Protein AF-A0A1C7LQ55-F1 (afdb_monomer)

Mean predicted aligned error: 10.44 Å

InterPro domains:
  IPR050987 ABC-transporter-regulating transcription factor-like [PTHR46910] (2-173)

Secondary structure (DSSP, 8-state):
-HHHHHHHHHHHHHHHHIIIIIHHHTTGGG--HHHHHHHHHHHHHHHHHHHHHHHHS-GGGTT---SHHHHHHHHHHHHHHHHHHHHHHGGGS--STTSPP-HHHHHHHHHHHHHHHHHHHHHHHHS-SSHHHHHHHHHHHHHHHHHHHHHHH-S-HHHHHHHHHHHHHHHHHHHHHHTSSSS----------

Organism: Grifola frondosa (NCBI:txid5627)

Nearest PDB structures (foldseek):
  5k7v-assembly1_B  TM=4.124E-01  e=7.068E-02  synthetic construct
  6u1s-assembly1_A  TM=4.863E-01  e=8.069E-01  synthetic construct
  5ecf-assembly1_A  TM=3.409E-01  e=1.364E+00  Talaromyces marneffei PM1
  3zc1-assembly1_B  TM=3.117E-01  e=1.999E+00  Archaeoglobus fulgidus
  2cmr-assembly1_A  TM=3.054E-01  e=3.900E+00  Human immunodeficiency virus 1

Radius of gyration: 19.65 Å; Cα contacts (8 Å, |Δi|>4): 155; chains: 1; bounding box: 47×55×55 Å

Structure (mmCIF, N/CA/C/O backbone):
data_AF-A0A1C7LQ55-F1
#
_entry.id   AF-A0A1C7LQ55-F1
#
loop_
_atom_site.group_PDB
_atom_site.id
_atom_site.type_symbol
_atom_site.label_atom_id
_atom_site.label_alt_id
_atom_site.label_comp_id
_atom_site.label_asym_id
_atom_site.label_entity_id
_atom_site.label_seq_id
_atom_site.pdbx_PDB_ins_code
_atom_site.Cartn_x
_atom_site.Cartn_y
_atom_site.Cartn_z
_atom_site.occupancy
_atom_site.B_iso_or_equiv
_atom_site.auth_seq_id
_atom_site.auth_comp_id
_atom_site.auth_asym_id
_atom_site.auth_atom_id
_atom_site.pdbx_PDB_model_num
ATOM 1 N N . MET A 1 1 ? 3.258 -0.866 -21.590 1.00 72.75 1 MET A N 1
ATOM 2 C CA . MET A 1 1 ? 1.847 -1.310 -21.571 1.00 72.75 1 MET A CA 1
ATOM 3 C C . MET A 1 1 ? 1.504 -2.086 -20.300 1.00 72.75 1 MET A C 1
ATOM 5 O O . MET A 1 1 ? 0.757 -1.548 -19.501 1.00 72.75 1 MET A O 1
ATOM 9 N N . ARG A 1 2 ? 2.074 -3.279 -20.041 1.00 87.62 2 ARG A N 1
ATOM 10 C CA . ARG A 1 2 ? 1.660 -4.144 -18.909 1.00 87.62 2 ARG A CA 1
ATOM 11 C C . ARG A 1 2 ? 1.648 -3.465 -17.529 1.00 87.62 2 ARG A C 1
ATOM 13 O O . ARG A 1 2 ? 0.644 -3.554 -16.847 1.00 87.62 2 ARG A O 1
ATOM 20 N N . GLY A 1 3 ? 2.687 -2.715 -17.154 1.00 86.81 3 GLY A N 1
ATOM 21 C CA . GLY A 1 3 ? 2.703 -2.020 -15.853 1.00 86.81 3 GLY A CA 1
ATOM 22 C C . GLY A 1 3 ? 1.573 -0.996 -15.664 1.00 86.81 3 GLY A C 1
ATOM 23 O O . GLY A 1 3 ? 1.081 -0.822 -14.558 1.00 86.81 3 GLY A O 1
ATOM 24 N N . TYR A 1 4 ? 1.096 -0.374 -16.746 1.00 88.44 4 TYR A N 1
ATOM 25 C CA . TYR A 1 4 ? -0.049 0.538 -16.686 1.00 88.44 4 TYR A CA 1
ATOM 26 C C . TYR A 1 4 ? -1.375 -0.215 -16.509 1.00 88.44 4 TYR A C 1
ATOM 28 O O . TYR A 1 4 ? -2.268 0.265 -15.821 1.00 88.44 4 TYR A O 1
ATOM 36 N N . VAL A 1 5 ? -1.491 -1.421 -17.076 1.00 94.12 5 VAL A N 1
ATOM 37 C CA . VAL A 1 5 ? -2.648 -2.303 -16.850 1.00 94.12 5 VAL A CA 1
ATOM 38 C C . VAL A 1 5 ? -2.733 -2.705 -15.376 1.00 94.12 5 VAL A C 1
ATOM 40 O O . VAL A 1 5 ? -3.803 -2.583 -14.784 1.00 94.12 5 VAL A O 1
ATOM 43 N N . GLU A 1 6 ? -1.601 -3.079 -14.770 1.00 94.38 6 GLU A N 1
ATOM 44 C CA . GLU A 1 6 ? -1.523 -3.389 -13.334 1.00 94.38 6 GLU A CA 1
ATOM 45 C C . GLU A 1 6 ? -1.889 -2.178 -12.465 1.00 94.38 6 GLU A C 1
ATOM 47 O O . GLU A 1 6 ? -2.600 -2.300 -11.465 1.00 94.38 6 GLU A O 1
ATOM 52 N N . LEU A 1 7 ? -1.461 -0.980 -12.878 1.00 92.31 7 LEU A N 1
ATOM 53 C CA . LEU A 1 7 ? -1.827 0.261 -12.204 1.00 92.31 7 LEU A CA 1
ATOM 54 C C . LEU A 1 7 ? -3.343 0.500 -12.272 1.00 92.31 7 LEU A C 1
ATOM 56 O O . LEU A 1 7 ? -3.962 0.790 -11.254 1.00 92.31 7 LEU A O 1
ATOM 60 N N . ILE A 1 8 ? -3.969 0.321 -13.439 1.00 93.81 8 ILE A N 1
ATOM 61 C CA . ILE A 1 8 ? -5.426 0.453 -13.586 1.00 93.81 8 ILE A CA 1
ATOM 62 C C . ILE A 1 8 ? -6.158 -0.545 -12.683 1.00 93.81 8 ILE A C 1
ATOM 64 O O . ILE A 1 8 ? -7.112 -0.159 -12.005 1.00 93.81 8 ILE A O 1
ATOM 68 N N . SER A 1 9 ? -5.744 -1.817 -12.648 1.00 95.75 9 SER A N 1
ATOM 69 C CA . SER A 1 9 ? -6.388 -2.812 -11.778 1.00 95.75 9 SER A CA 1
ATOM 70 C C . SER A 1 9 ? -6.253 -2.455 -10.301 1.00 95.75 9 SER A C 1
ATOM 72 O O . SER A 1 9 ? -7.229 -2.564 -9.560 1.00 95.75 9 SER A O 1
ATOM 74 N N . LEU A 1 10 ? -5.092 -1.942 -9.892 1.00 95.38 10 LEU A N 1
ATOM 75 C CA . LEU A 1 10 ? -4.867 -1.471 -8.532 1.00 95.38 10 LEU A CA 1
ATOM 76 C C . LEU A 1 10 ? -5.792 -0.291 -8.183 1.00 95.38 10 LEU A C 1
ATOM 78 O O . LEU A 1 10 ? -6.404 -0.258 -7.115 1.00 95.38 10 LEU A O 1
ATOM 82 N N . TYR A 1 11 ? -5.968 0.653 -9.109 1.00 93.69 11 TYR A N 1
ATOM 83 C CA . TYR A 1 11 ? -6.852 1.802 -8.910 1.00 93.69 11 TYR A CA 1
ATOM 84 C C . TYR A 1 11 ? -8.345 1.451 -8.913 1.00 93.69 11 TYR A C 1
ATOM 86 O O . TYR A 1 11 ? -9.134 2.170 -8.298 1.00 93.69 11 TYR A O 1
ATOM 94 N N . LYS A 1 12 ? -8.757 0.329 -9.518 1.00 95.31 12 LYS A N 1
ATOM 95 C CA . LYS A 1 12 ? -10.124 -0.191 -9.336 1.00 95.31 12 LYS A CA 1
ATOM 96 C C . LYS A 1 12 ? -10.380 -0.566 -7.875 1.00 95.31 12 LYS A C 1
ATOM 98 O O . LYS A 1 12 ? -11.424 -0.199 -7.336 1.00 95.31 12 LYS A O 1
ATOM 103 N N . ILE A 1 13 ? -9.413 -1.216 -7.221 1.00 94.69 13 ILE A N 1
ATOM 104 C CA . ILE A 1 13 ? -9.479 -1.522 -5.782 1.00 94.69 13 ILE A CA 1
ATOM 105 C C . ILE A 1 13 ? -9.488 -0.216 -4.981 1.00 94.69 13 ILE A C 1
ATOM 107 O O . ILE A 1 13 ? -10.328 -0.041 -4.102 1.00 94.69 13 ILE A O 1
ATOM 111 N N . ALA A 1 14 ? -8.630 0.750 -5.330 1.00 91.31 14 ALA A N 1
ATOM 112 C CA . ALA A 1 14 ? -8.615 2.064 -4.681 1.00 91.31 14 ALA A CA 1
ATOM 113 C C . ALA A 1 14 ? -9.983 2.768 -4.739 1.00 91.31 14 ALA A C 1
ATOM 115 O O . ALA A 1 14 ? -10.452 3.299 -3.733 1.00 91.31 14 ALA A O 1
ATOM 116 N N . GLY A 1 15 ? -10.658 2.731 -5.892 1.00 91.56 15 GLY A N 1
ATOM 117 C CA . GLY A 1 15 ? -12.007 3.274 -6.045 1.00 91.56 15 GLY A CA 1
ATOM 118 C C . GLY A 1 15 ? -13.027 2.600 -5.120 1.00 91.56 15 GLY A C 1
ATOM 119 O O . GLY A 1 15 ? -13.867 3.280 -4.531 1.00 91.56 15 GLY A O 1
ATOM 120 N N . GLN A 1 16 ? -12.926 1.281 -4.929 1.00 91.44 16 GLN A N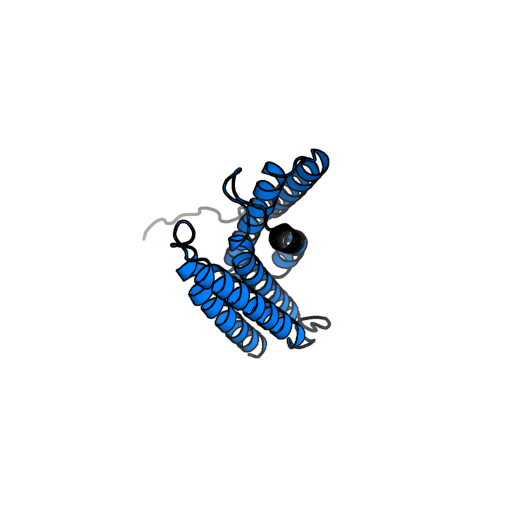 1
ATOM 121 C CA . GLN A 1 16 ? -13.770 0.550 -3.979 1.00 91.44 16 GLN A CA 1
ATOM 122 C C . GLN A 1 16 ? -13.460 0.928 -2.526 1.00 91.44 16 GLN A C 1
ATOM 124 O O . GLN A 1 16 ? -14.397 1.155 -1.763 1.00 91.44 16 GLN A O 1
ATOM 129 N N . VAL A 1 17 ? -12.182 1.081 -2.159 1.00 89.31 17 VAL A N 1
ATOM 130 C CA . VAL A 1 17 ? -11.770 1.570 -0.829 1.00 89.31 17 VAL A CA 1
ATOM 131 C C . VAL A 1 17 ? -12.387 2.939 -0.545 1.00 89.31 17 VAL A C 1
ATOM 133 O O . VAL A 1 17 ? -13.001 3.137 0.504 1.00 89.31 17 VAL A O 1
ATOM 136 N N . LEU A 1 18 ? -12.285 3.874 -1.492 1.00 86.69 18 LEU A N 1
ATOM 137 C CA . LEU A 1 18 ? -12.850 5.214 -1.337 1.00 86.69 18 LEU A CA 1
ATOM 138 C C . LEU A 1 18 ? -14.380 5.185 -1.202 1.00 86.69 18 LEU A C 1
ATOM 140 O O . LEU A 1 18 ? -14.941 5.879 -0.356 1.00 86.69 18 LEU A O 1
ATOM 144 N N . ARG A 1 19 ? -15.059 4.355 -2.000 1.00 85.75 19 ARG A N 1
ATOM 145 C CA . ARG A 1 19 ? -16.523 4.259 -1.994 1.00 85.75 19 ARG A CA 1
ATOM 146 C C . ARG A 1 19 ? -17.079 3.554 -0.759 1.00 85.75 19 ARG A C 1
ATOM 148 O O . ARG A 1 19 ? -18.105 3.980 -0.250 1.00 85.75 19 ARG A O 1
ATOM 155 N N . GLN A 1 20 ? -16.458 2.465 -0.316 1.00 82.75 20 GLN A N 1
ATOM 156 C CA . GLN A 1 20 ? -17.021 1.602 0.728 1.00 82.75 20 GLN A CA 1
ATOM 157 C C . GLN A 1 20 ? -16.552 1.998 2.124 1.00 82.75 20 GLN A C 1
ATOM 159 O O . GLN A 1 20 ? -17.328 1.940 3.066 1.00 82.75 20 GLN A O 1
ATOM 164 N N . VAL A 1 21 ? -15.297 2.423 2.267 1.00 77.31 21 VAL A N 1
ATOM 165 C CA . VAL A 1 21 ? -14.714 2.693 3.587 1.00 77.31 21 VAL A CA 1
ATOM 166 C C . VAL A 1 21 ? -14.808 4.178 3.921 1.00 77.31 21 VAL A C 1
ATOM 168 O O . VAL A 1 21 ? -15.219 4.556 5.013 1.00 77.31 21 VAL A O 1
ATOM 171 N N . TYR A 1 22 ? -14.488 5.036 2.952 1.00 70.56 22 TYR A N 1
ATOM 172 C CA . TYR A 1 22 ? -14.414 6.481 3.167 1.00 70.56 22 TYR A CA 1
ATOM 173 C C . TYR A 1 22 ? -15.767 7.196 3.134 1.00 70.56 22 TYR A C 1
ATOM 175 O O . TYR A 1 22 ? -15.943 8.204 3.816 1.00 70.56 22 TYR A O 1
ATOM 183 N N . ALA A 1 23 ? -16.739 6.684 2.376 1.00 66.38 23 ALA A N 1
ATOM 184 C CA . ALA A 1 23 ? -18.090 7.242 2.388 1.00 66.38 23 ALA A CA 1
ATOM 185 C C . ALA A 1 23 ? -18.807 6.999 3.730 1.00 66.38 23 ALA A C 1
ATOM 187 O O . ALA A 1 23 ? -19.610 7.831 4.145 1.00 66.38 23 ALA A O 1
ATOM 188 N N . LEU A 1 24 ? -18.488 5.893 4.415 1.00 58.41 24 LEU A N 1
ATOM 189 C CA . LEU A 1 24 ? -19.100 5.496 5.689 1.00 58.41 24 LEU A C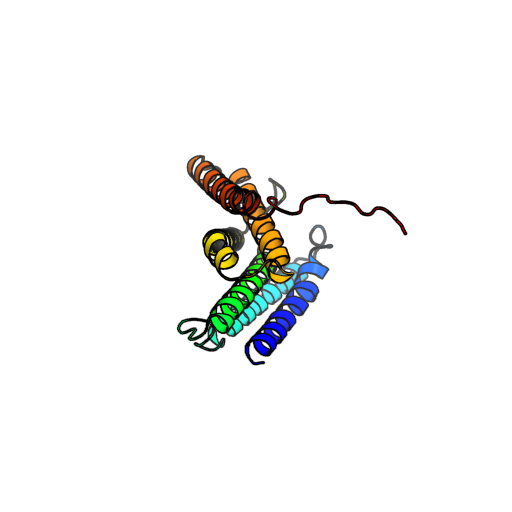A 1
ATOM 190 C C . LEU A 1 24 ? -18.396 6.102 6.917 1.00 58.41 24 LEU A C 1
ATOM 192 O O . LEU A 1 24 ? -19.029 6.279 7.956 1.00 58.41 24 LEU A O 1
ATOM 196 N N . ASP A 1 25 ? -17.120 6.490 6.793 1.00 57.22 25 ASP A N 1
ATOM 197 C CA . ASP A 1 25 ? -16.342 7.153 7.856 1.00 57.22 25 ASP A CA 1
ATOM 198 C C . ASP A 1 25 ? -17.004 8.454 8.354 1.00 57.22 25 ASP A C 1
ATOM 200 O O . ASP A 1 25 ? -16.965 8.762 9.544 1.00 57.22 25 ASP A O 1
ATOM 204 N N . LYS A 1 26 ? -17.726 9.169 7.475 1.00 52.34 26 LYS A N 1
ATOM 205 C CA . LYS A 1 26 ? -18.463 10.399 7.820 1.00 52.34 26 LYS A CA 1
ATOM 206 C C . LYS A 1 26 ? -19.620 10.201 8.810 1.00 52.34 26 LYS A C 1
ATOM 208 O O . LYS A 1 26 ? -20.124 11.193 9.328 1.00 52.34 26 LYS A O 1
ATOM 213 N N . CYS A 1 27 ? -20.038 8.964 9.083 1.00 50.47 27 CYS A N 1
ATOM 214 C CA . CYS A 1 27 ? -21.159 8.667 9.978 1.00 50.47 27 CYS A CA 1
ATOM 215 C C . CYS A 1 27 ? -20.758 7.872 11.235 1.00 50.47 27 CYS A C 1
ATOM 217 O O . CYS A 1 27 ? -21.642 7.461 11.984 1.00 50.47 27 CYS A O 1
ATOM 219 N N . LYS A 1 28 ? -19.457 7.658 11.494 1.00 55.09 28 LYS A N 1
ATOM 220 C CA . LYS A 1 28 ? -18.966 6.758 12.559 1.00 55.09 28 LYS A CA 1
ATOM 221 C C . LYS A 1 28 ? -19.485 7.042 13.967 1.00 55.09 28 LYS A C 1
ATOM 223 O O . LYS A 1 28 ? -19.707 6.091 14.705 1.00 55.09 28 LYS A O 1
ATOM 228 N N . ASP A 1 29 ? -19.696 8.306 14.328 1.00 57.69 29 ASP A N 1
ATOM 229 C CA . ASP A 1 29 ? -20.169 8.667 15.672 1.00 57.69 29 ASP A CA 1
ATOM 230 C C . ASP A 1 29 ? -21.648 8.254 15.912 1.00 57.69 29 ASP A C 1
ATOM 232 O O . ASP A 1 29 ? -22.066 8.172 17.060 1.00 57.69 29 ASP A O 1
ATOM 236 N N . ASN A 1 30 ? -22.415 7.921 14.857 1.00 57.34 30 ASN A N 1
ATOM 237 C CA . ASN A 1 30 ? -23.830 7.504 14.919 1.00 57.34 30 ASN A CA 1
ATOM 238 C C . ASN A 1 30 ? -24.118 6.201 14.139 1.00 57.34 30 ASN A C 1
ATOM 240 O O . ASN A 1 30 ? -25.257 5.955 13.734 1.00 57.34 30 ASN A O 1
ATOM 244 N N . LEU A 1 31 ? -23.098 5.389 13.840 1.00 61.69 31 LEU A N 1
ATOM 245 C CA . LEU A 1 31 ? -23.293 4.174 13.048 1.00 61.69 31 LEU A CA 1
ATOM 246 C C . LEU A 1 31 ? -23.891 3.057 13.914 1.00 61.69 31 LEU A C 1
ATOM 248 O O . LEU A 1 31 ? -23.334 2.687 14.945 1.00 61.69 31 LEU A O 1
ATOM 252 N N . GLU A 1 32 ? -24.998 2.478 13.455 1.00 70.50 32 GLU A N 1
ATOM 253 C CA . GLU A 1 32 ? -25.569 1.265 14.042 1.00 70.50 32 GLU A CA 1
ATOM 254 C C . GLU A 1 32 ? -24.538 0.124 14.030 1.00 70.50 32 GLU A C 1
ATOM 256 O O . GLU A 1 32 ? -23.739 -0.004 13.096 1.00 70.50 32 GLU A O 1
ATOM 261 N N . LEU A 1 33 ? -24.571 -0.733 15.058 1.00 68.94 33 LEU A N 1
ATOM 262 C CA . LEU A 1 33 ? -23.626 -1.844 15.231 1.00 68.94 33 LEU A CA 1
ATOM 263 C C . LEU A 1 33 ? -23.524 -2.728 13.975 1.00 68.94 33 LEU A C 1
ATOM 265 O O . LEU A 1 33 ? -22.430 -3.144 13.594 1.00 68.94 33 LEU A O 1
ATOM 269 N N . GLU A 1 34 ? -24.644 -2.954 13.289 1.00 72.56 34 GLU A N 1
ATOM 270 C CA . GLU A 1 34 ? -24.708 -3.705 12.034 1.00 72.56 34 GLU A CA 1
ATOM 271 C C . GLU A 1 34 ? -23.818 -3.087 10.944 1.00 72.56 34 GLU A C 1
ATOM 273 O O . GLU A 1 34 ? -22.960 -3.776 10.387 1.00 72.56 34 GLU A O 1
ATOM 278 N N . LYS A 1 35 ? -23.898 -1.769 10.732 1.00 72.25 35 LYS A N 1
ATOM 279 C CA . LYS A 1 35 ? -23.086 -1.044 9.740 1.00 72.25 35 LYS A CA 1
ATOM 280 C C . LYS A 1 35 ? -21.598 -1.045 10.091 1.00 72.25 35 LYS A C 1
ATOM 282 O O . LYS A 1 35 ? -20.753 -1.092 9.198 1.00 72.25 35 LYS A O 1
ATOM 287 N N . CYS A 1 36 ? -21.252 -1.051 11.380 1.00 71.81 36 CYS A N 1
ATOM 288 C CA . CYS A 1 36 ? -19.866 -1.234 11.823 1.00 71.81 36 CYS A CA 1
ATOM 289 C C . CYS A 1 36 ? -19.330 -2.620 11.433 1.00 71.81 36 CYS A C 1
ATOM 291 O O . CYS A 1 36 ? -18.202 -2.732 10.946 1.00 71.81 36 CYS A O 1
ATOM 293 N N . THR A 1 37 ? -20.136 -3.677 11.587 1.00 75.44 37 THR A N 1
ATOM 294 C CA . THR A 1 37 ? -19.729 -5.027 11.157 1.00 75.44 37 THR A CA 1
ATOM 295 C C . THR A 1 37 ? -19.622 -5.153 9.638 1.00 75.44 37 THR A C 1
ATOM 297 O O . THR A 1 37 ? -18.727 -5.840 9.145 1.00 75.44 37 THR A O 1
ATOM 300 N N . GLU A 1 38 ? -20.492 -4.482 8.881 1.00 80.12 38 GLU A N 1
ATOM 301 C CA . GLU A 1 38 ? -20.413 -4.425 7.418 1.00 80.12 38 GLU A CA 1
ATOM 302 C C . GLU A 1 38 ? -19.156 -3.699 6.945 1.00 80.12 38 GLU A C 1
ATOM 304 O O . GLU A 1 38 ? -18.458 -4.193 6.060 1.00 80.12 38 GLU A O 1
ATOM 309 N N . LEU 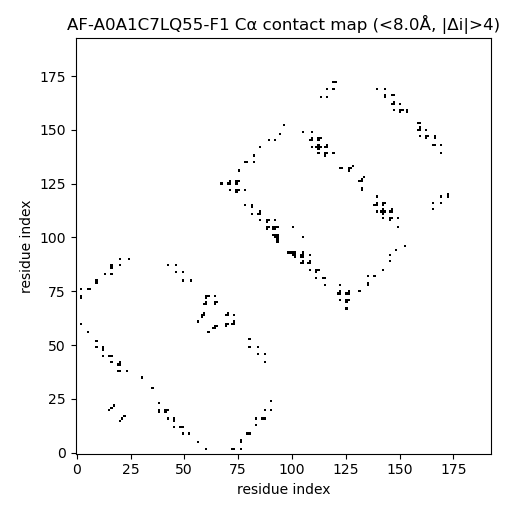A 1 39 ? -18.820 -2.571 7.579 1.00 79.31 39 LEU A N 1
ATOM 310 C CA . LEU A 1 39 ? -17.598 -1.826 7.298 1.00 79.31 39 LEU A CA 1
ATOM 311 C C . LEU A 1 39 ? -16.352 -2.684 7.550 1.00 79.31 39 LEU A C 1
ATOM 313 O O . LEU A 1 39 ? -15.451 -2.712 6.712 1.00 79.31 39 LEU A O 1
ATOM 317 N N . GLN A 1 40 ? -16.308 -3.422 8.664 1.00 79.44 40 GLN A N 1
ATOM 318 C CA . GLN A 1 40 ? -15.195 -4.331 8.951 1.00 79.44 40 GLN A CA 1
ATOM 319 C C . GLN A 1 40 ? -15.091 -5.447 7.900 1.00 79.44 40 GLN A C 1
ATOM 321 O O . GLN A 1 40 ? -14.002 -5.702 7.387 1.00 79.44 40 GLN A O 1
ATOM 326 N N . ARG A 1 41 ? -16.217 -6.061 7.508 1.00 83.69 41 ARG A N 1
ATOM 327 C CA . ARG A 1 41 ? -16.257 -7.078 6.441 1.00 83.69 41 ARG A CA 1
ATOM 328 C C . ARG A 1 41 ? -15.769 -6.526 5.099 1.00 83.69 41 ARG A C 1
ATOM 330 O O . ARG A 1 41 ? -15.005 -7.198 4.403 1.00 83.69 41 ARG A O 1
ATOM 337 N N . ALA A 1 42 ? -16.178 -5.308 4.742 1.00 86.69 42 ALA A N 1
ATOM 338 C CA . ALA A 1 42 ? -15.723 -4.632 3.531 1.00 86.69 42 ALA A CA 1
ATOM 339 C C . ALA A 1 42 ? -14.208 -4.395 3.567 1.00 86.69 42 ALA A C 1
ATOM 341 O O . ALA A 1 42 ? -13.512 -4.692 2.597 1.00 86.69 42 ALA A O 1
ATOM 342 N N . VAL A 1 43 ? -13.682 -3.932 4.703 1.00 84.75 43 VAL A N 1
ATOM 343 C CA . VAL A 1 43 ? -12.243 -3.726 4.891 1.00 84.75 43 VAL A CA 1
ATOM 344 C C . VAL A 1 43 ? -11.465 -5.028 4.753 1.00 84.75 43 VAL A C 1
ATOM 346 O O . VAL A 1 43 ? -10.499 -5.057 3.997 1.00 84.75 43 VAL A O 1
ATOM 349 N N . ASP A 1 44 ? -11.898 -6.107 5.403 1.00 86.50 44 ASP A N 1
ATOM 350 C CA . ASP A 1 44 ? -11.218 -7.404 5.323 1.00 86.50 44 ASP A CA 1
ATOM 351 C C . ASP A 1 44 ? -11.233 -7.963 3.890 1.00 86.50 44 ASP A C 1
ATOM 353 O O . ASP A 1 44 ? -10.245 -8.526 3.414 1.00 86.50 44 ASP A O 1
ATOM 357 N N . SER A 1 45 ? -12.347 -7.792 3.170 1.00 91.31 45 SER A N 1
ATOM 358 C CA . SER A 1 45 ? -12.468 -8.189 1.763 1.00 91.31 45 SER A CA 1
ATOM 359 C C . SER A 1 45 ? -11.544 -7.376 0.849 1.00 91.31 45 SER A C 1
ATOM 361 O O . SER A 1 45 ? -10.937 -7.921 -0.080 1.00 91.31 45 SER A O 1
ATOM 363 N N . LEU A 1 46 ? -11.428 -6.071 1.095 1.00 92.38 46 LEU A N 1
ATOM 364 C CA . LEU A 1 46 ? -10.563 -5.177 0.327 1.00 92.38 46 LEU A CA 1
ATOM 365 C C . LEU A 1 46 ? -9.082 -5.418 0.633 1.00 92.38 46 LEU A C 1
ATOM 367 O O . LEU A 1 46 ? -8.283 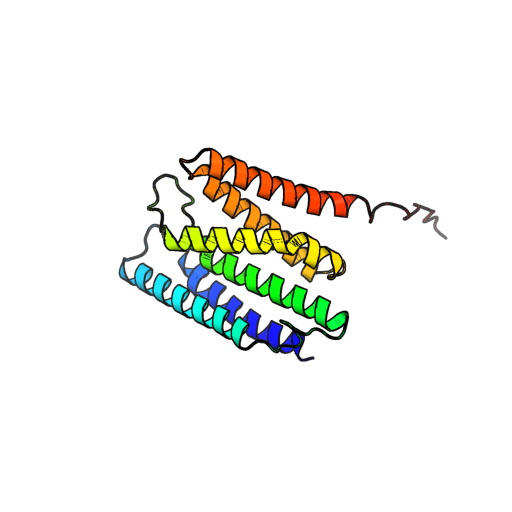-5.417 -0.300 1.00 92.38 46 LEU A O 1
ATOM 371 N N . ASP A 1 47 ? -8.720 -5.694 1.890 1.00 89.81 47 ASP A N 1
ATOM 372 C CA . ASP A 1 47 ? -7.350 -6.055 2.286 1.00 89.81 47 ASP A CA 1
ATOM 373 C C . ASP A 1 47 ? -6.928 -7.344 1.566 1.00 89.81 47 ASP A C 1
ATOM 375 O O . ASP A 1 47 ? -5.912 -7.351 0.876 1.00 89.81 47 ASP A O 1
ATOM 379 N N . LYS A 1 48 ? -7.785 -8.379 1.564 1.00 92.25 48 LYS A N 1
ATOM 380 C CA . LYS A 1 48 ? -7.563 -9.614 0.788 1.00 92.25 48 LYS A CA 1
ATOM 381 C C . LYS A 1 48 ? -7.420 -9.359 -0.710 1.00 92.25 48 LYS A C 1
ATOM 383 O O . LYS A 1 48 ? -6.555 -9.952 -1.346 1.00 92.25 48 LYS A O 1
ATOM 388 N N . SER A 1 49 ? -8.261 -8.499 -1.285 1.00 94.88 49 SER A N 1
ATOM 389 C CA . SER A 1 49 ? -8.199 -8.170 -2.718 1.00 94.88 49 SER A CA 1
ATOM 390 C C . SER A 1 49 ? -6.896 -7.456 -3.075 1.00 94.88 49 SER A C 1
ATOM 392 O O . SER A 1 49 ? -6.303 -7.726 -4.117 1.00 94.88 49 SER A O 1
ATOM 394 N N . LEU A 1 50 ? -6.433 -6.571 -2.193 1.00 93.50 50 LEU A N 1
ATOM 395 C CA . LEU A 1 50 ? -5.191 -5.831 -2.355 1.00 93.50 50 LEU A CA 1
ATOM 396 C C . LEU A 1 50 ? -3.971 -6.751 -2.200 1.00 93.50 50 LEU A C 1
ATOM 398 O O . LEU A 1 50 ? -3.070 -6.703 -3.036 1.00 93.50 50 LEU A O 1
ATOM 402 N N . THR A 1 51 ? -3.969 -7.638 -1.200 1.00 92.31 51 THR A N 1
ATOM 403 C CA . THR A 1 51 ? -2.948 -8.685 -1.043 1.00 92.31 51 THR A CA 1
ATOM 404 C C . THR A 1 51 ? -2.914 -9.603 -2.255 1.00 92.31 51 THR A C 1
ATOM 406 O O . THR A 1 51 ? -1.849 -9.788 -2.829 1.00 92.31 51 THR A O 1
ATOM 409 N N . LYS A 1 52 ? -4.072 -10.082 -2.724 1.00 94.69 52 LYS A N 1
ATOM 410 C CA . LYS A 1 52 ? -4.158 -10.912 -3.928 1.00 94.69 52 LYS A CA 1
ATOM 411 C C . LYS A 1 52 ? -3.602 -10.197 -5.157 1.00 94.69 52 LYS A C 1
ATOM 413 O O . LYS A 1 52 ? -2.847 -10.795 -5.909 1.00 94.69 52 LYS A O 1
ATOM 418 N N . TRP A 1 53 ? -3.928 -8.918 -5.356 1.00 96.19 53 TRP A N 1
ATOM 419 C CA . TRP A 1 53 ? -3.337 -8.142 -6.449 1.00 96.19 53 TRP A CA 1
ATOM 420 C C . TRP A 1 53 ? -1.807 -8.101 -6.343 1.00 96.19 53 TRP A C 1
ATOM 422 O O . TRP A 1 53 ? -1.113 -8.267 -7.345 1.00 96.19 53 TRP A O 1
ATOM 432 N N . CYS A 1 54 ? -1.276 -7.930 -5.127 1.00 92.81 54 CYS A N 1
ATOM 433 C CA . CYS A 1 54 ? 0.159 -8.007 -4.898 1.00 92.81 54 CYS A CA 1
ATOM 434 C C . CYS A 1 54 ? 0.685 -9.399 -5.250 1.00 92.81 54 CYS A C 1
ATOM 436 O O . CYS A 1 54 ? 1.661 -9.480 -5.973 1.00 92.81 54 CYS A O 1
ATOM 438 N N . ASP A 1 55 ? 0.038 -10.487 -4.838 1.00 92.44 55 ASP A N 1
ATOM 439 C CA . ASP A 1 55 ? 0.470 -11.867 -5.109 1.00 92.44 55 ASP A CA 1
ATOM 440 C C . ASP A 1 55 ? 0.390 -12.251 -6.596 1.00 92.44 55 ASP A C 1
ATOM 442 O O . ASP A 1 55 ? 1.284 -12.931 -7.101 1.00 92.44 55 ASP A O 1
ATOM 446 N N . ASP A 1 56 ? -0.579 -11.712 -7.330 1.00 93.75 56 ASP A N 1
ATOM 447 C CA . ASP A 1 56 ? -0.769 -11.953 -8.765 1.00 93.75 56 ASP A CA 1
ATOM 448 C C . ASP A 1 56 ? 0.137 -11.065 -9.642 1.00 93.75 56 ASP A C 1
ATOM 450 O O . ASP A 1 56 ? 0.309 -11.325 -10.837 1.00 93.75 56 ASP A O 1
ATOM 454 N N . LEU A 1 57 ? 0.760 -10.026 -9.065 1.00 92.56 57 LEU A N 1
ATOM 455 C CA . LEU A 1 57 ? 1.586 -9.090 -9.825 1.00 92.56 57 LEU A CA 1
ATOM 456 C C . LEU A 1 57 ? 2.769 -9.823 -10.522 1.00 92.56 57 LEU A C 1
ATOM 458 O O . LEU A 1 57 ? 3.463 -10.635 -9.897 1.00 92.56 57 LEU A O 1
ATOM 462 N N . PRO A 1 58 ? 3.051 -9.550 -11.812 1.00 91.38 58 PRO A N 1
ATOM 463 C CA . PRO A 1 58 ? 4.106 -10.240 -12.555 1.00 91.38 58 PRO A CA 1
ATOM 464 C C . PRO A 1 58 ? 5.501 -10.113 -11.924 1.00 91.38 58 PRO A C 1
ATOM 466 O O . PRO A 1 58 ? 5.889 -9.043 -11.455 1.00 91.38 58 PRO A O 1
ATOM 469 N N . SER A 1 59 ? 6.309 -11.177 -12.011 1.00 88.88 59 SER A N 1
ATOM 470 C CA . SER A 1 59 ? 7.667 -11.232 -11.435 1.00 88.88 59 SER A CA 1
ATOM 471 C C . SER A 1 59 ? 8.598 -10.118 -11.927 1.00 88.88 59 SER A C 1
ATOM 473 O O . SER A 1 59 ? 9.434 -9.639 -11.159 1.00 88.88 59 SER A O 1
ATOM 475 N N . ILE A 1 60 ? 8.399 -9.646 -13.163 1.00 88.44 60 ILE A N 1
ATOM 476 C CA . ILE A 1 60 ? 9.119 -8.510 -13.766 1.00 88.44 60 ILE A CA 1
ATOM 477 C C . ILE A 1 60 ? 8.934 -7.184 -13.008 1.00 88.44 60 ILE A C 1
ATOM 479 O O . ILE A 1 60 ? 9.718 -6.260 -13.200 1.00 88.44 60 ILE A O 1
ATOM 483 N N . PHE A 1 61 ? 7.897 -7.079 -12.168 1.00 86.44 61 PHE A N 1
ATOM 484 C CA . PHE A 1 61 ? 7.605 -5.913 -11.329 1.00 86.44 61 PHE A CA 1
ATOM 485 C C . PHE A 1 61 ? 7.743 -6.204 -9.825 1.00 86.44 61 PHE A C 1
ATOM 487 O O . PHE A 1 61 ? 7.440 -5.331 -9.017 1.00 86.44 61 PHE A O 1
ATOM 494 N N . LYS A 1 62 ? 8.197 -7.408 -9.446 1.00 82.31 62 LYS A N 1
ATOM 495 C CA . LYS A 1 62 ? 8.421 -7.807 -8.045 1.00 82.31 62 LYS A CA 1
ATOM 496 C C . LYS A 1 62 ? 9.874 -8.116 -7.742 1.00 82.31 62 LYS A C 1
ATOM 498 O O . LYS A 1 62 ? 10.474 -7.485 -6.883 1.00 82.31 62 LYS A O 1
ATOM 503 N N . SER A 1 63 ? 10.396 -9.134 -8.418 1.00 83.12 63 SER A N 1
ATOM 504 C CA . SER A 1 63 ? 11.617 -9.828 -8.009 1.00 83.12 63 SER A CA 1
ATOM 505 C C . SER A 1 63 ? 12.703 -9.712 -9.066 1.00 83.12 63 SER A C 1
ATOM 507 O O . SER A 1 63 ? 13.868 -9.604 -8.711 1.00 83.12 63 SER A O 1
ATOM 509 N N . ASN A 1 64 ? 12.322 -9.677 -10.350 1.00 84.56 64 ASN A N 1
ATOM 510 C CA . ASN A 1 64 ? 13.260 -9.740 -11.471 1.00 84.56 64 ASN A CA 1
ATOM 511 C C . ASN A 1 64 ? 13.020 -8.616 -12.499 1.00 84.56 64 ASN A C 1
ATOM 513 O O . ASN A 1 64 ? 12.697 -8.906 -13.655 1.00 84.56 64 ASN A O 1
ATOM 517 N N . PRO A 1 65 ? 13.126 -7.330 -12.116 1.00 83.31 65 PRO A N 1
ATOM 518 C CA . PRO A 1 65 ? 13.142 -6.254 -13.097 1.00 83.31 65 PRO A CA 1
ATOM 519 C C . PRO A 1 65 ? 14.448 -6.312 -13.905 1.00 83.31 65 PRO A C 1
ATOM 521 O O . PRO A 1 65 ? 15.537 -6.377 -13.348 1.00 83.31 65 PRO A O 1
ATOM 524 N N . ILE A 1 66 ? 14.334 -6.288 -15.231 1.00 87.50 66 ILE A N 1
ATOM 525 C CA . ILE A 1 66 ? 15.461 -6.433 -16.169 1.00 87.50 66 ILE A CA 1
ATOM 526 C C . ILE A 1 66 ? 15.924 -5.063 -16.681 1.00 87.50 66 ILE A C 1
ATOM 528 O O . ILE A 1 66 ? 17.090 -4.862 -16.997 1.00 87.50 66 ILE A O 1
ATOM 532 N N . THR A 1 67 ? 15.003 -4.103 -16.775 1.00 89.00 67 THR A N 1
ATOM 533 C CA . THR A 1 67 ? 15.272 -2.769 -17.330 1.00 89.00 67 THR A CA 1
ATOM 534 C C . THR A 1 67 ? 14.999 -1.677 -16.307 1.00 89.00 67 THR A C 1
ATOM 536 O O . THR A 1 67 ? 14.106 -1.814 -15.472 1.00 89.00 67 THR A O 1
ATOM 539 N N . GLU A 1 68 ? 15.685 -0.543 -16.433 1.00 85.25 68 GLU A N 1
ATOM 540 C CA . GLU A 1 68 ? 15.451 0.642 -15.597 1.00 85.25 68 GLU A CA 1
ATOM 541 C C . GLU A 1 68 ? 13.972 1.067 -15.608 1.00 85.25 68 GLU A C 1
ATOM 543 O O . GLU A 1 68 ? 13.369 1.293 -14.563 1.00 85.25 68 GLU A O 1
ATOM 548 N N . LYS A 1 69 ? 13.323 1.035 -16.780 1.00 85.81 69 LYS A N 1
ATOM 549 C CA . LYS A 1 69 ? 11.885 1.325 -16.913 1.00 85.81 69 LYS A CA 1
ATOM 550 C C . LYS A 1 69 ? 11.008 0.368 -16.097 1.00 85.81 69 LYS A C 1
ATOM 552 O O . LYS A 1 69 ? 9.974 0.785 -15.578 1.00 85.81 69 LYS A O 1
ATOM 557 N N . GLN A 1 70 ? 11.386 -0.908 -15.990 1.00 87.62 70 GLN A N 1
ATOM 558 C CA . GLN A 1 70 ? 10.678 -1.879 -15.149 1.00 87.62 70 GLN A CA 1
ATOM 559 C C . GLN A 1 70 ? 10.928 -1.621 -13.664 1.00 87.62 70 GLN A C 1
ATOM 561 O O . GLN A 1 70 ? 9.978 -1.712 -12.894 1.00 87.62 70 GLN A O 1
ATOM 566 N N . VAL A 1 71 ? 12.149 -1.236 -13.274 1.00 86.12 71 VAL A N 1
ATOM 567 C CA . VAL A 1 71 ? 12.474 -0.833 -11.895 1.00 86.12 71 VAL A CA 1
ATOM 568 C C . VAL A 1 71 ? 11.639 0.379 -11.479 1.00 86.12 71 VAL A C 1
ATOM 570 O O . VAL A 1 71 ? 10.956 0.333 -10.457 1.00 86.12 71 VAL A O 1
ATOM 573 N N . THR A 1 72 ? 11.608 1.434 -12.298 1.00 85.75 72 THR A N 1
ATOM 574 C CA . THR A 1 72 ? 10.779 2.621 -12.046 1.00 85.75 72 THR A CA 1
ATOM 575 C C . THR A 1 72 ? 9.298 2.254 -11.956 1.00 85.75 72 THR A C 1
ATOM 577 O O . THR A 1 72 ? 8.601 2.716 -11.058 1.00 85.75 72 THR A O 1
ATOM 580 N N . MET A 1 73 ? 8.796 1.396 -12.849 1.00 88.81 73 MET A N 1
ATOM 581 C CA . MET A 1 73 ? 7.396 0.969 -12.817 1.00 88.81 73 MET A CA 1
ATOM 582 C C . MET A 1 73 ? 7.066 0.125 -11.576 1.00 88.81 73 MET A C 1
ATOM 584 O O . MET A 1 73 ? 6.024 0.337 -10.964 1.00 88.81 73 MET A O 1
ATOM 588 N N . ALA A 1 74 ? 7.954 -0.784 -11.167 1.00 88.25 74 ALA A N 1
ATOM 589 C CA . ALA A 1 74 ? 7.817 -1.566 -9.938 1.00 88.25 74 ALA A CA 1
ATOM 590 C C . ALA A 1 74 ? 7.764 -0.656 -8.703 1.00 88.25 74 ALA A C 1
ATOM 592 O O . ALA A 1 74 ? 6.892 -0.810 -7.851 1.00 88.25 74 ALA A O 1
ATOM 593 N N . ALA A 1 75 ? 8.639 0.351 -8.649 1.00 85.75 75 ALA A N 1
ATOM 594 C CA . ALA A 1 75 ? 8.645 1.378 -7.613 1.00 85.75 75 ALA A CA 1
ATOM 595 C C . ALA A 1 75 ? 7.327 2.171 -7.573 1.00 85.75 75 ALA A C 1
ATOM 597 O O . ALA A 1 75 ? 6.745 2.352 -6.501 1.00 85.75 75 ALA A O 1
ATOM 598 N N . VAL A 1 76 ? 6.813 2.594 -8.733 1.00 87.69 76 VAL A N 1
ATOM 599 C CA . VAL A 1 76 ? 5.509 3.265 -8.842 1.00 87.69 76 VAL A CA 1
ATOM 600 C C . VAL A 1 76 ? 4.395 2.355 -8.321 1.00 87.69 76 VAL A C 1
ATOM 602 O O . VAL A 1 76 ? 3.668 2.760 -7.417 1.00 87.69 76 VAL A O 1
ATOM 605 N N . LEU A 1 77 ? 4.282 1.123 -8.816 1.00 90.56 77 LEU A N 1
ATOM 606 C CA . LEU A 1 77 ? 3.252 0.166 -8.399 1.00 90.56 77 LEU A CA 1
ATOM 607 C C . LEU A 1 77 ? 3.302 -0.124 -6.892 1.00 90.56 77 LEU A C 1
ATOM 609 O O . LEU A 1 77 ? 2.277 -0.062 -6.215 1.00 90.56 77 LEU A O 1
ATOM 613 N N . CYS A 1 78 ? 4.501 -0.351 -6.355 1.00 88.19 78 CYS A N 1
ATOM 614 C CA . CYS A 1 78 ? 4.741 -0.579 -4.932 1.00 88.19 78 CYS A CA 1
ATOM 615 C C . CYS A 1 78 ? 4.308 0.627 -4.079 1.00 88.19 78 CYS A C 1
ATOM 617 O O . CYS A 1 78 ? 3.570 0.476 -3.105 1.00 88.19 78 CYS A O 1
ATOM 619 N N . SER A 1 79 ? 4.687 1.841 -4.486 1.00 85.81 79 SER A N 1
ATOM 620 C CA . SER A 1 79 ? 4.276 3.087 -3.827 1.00 85.81 79 SER A CA 1
ATOM 621 C C . SER A 1 79 ? 2.748 3.231 -3.757 1.00 85.81 79 SER A C 1
ATOM 623 O O . SER A 1 79 ? 2.191 3.534 -2.698 1.00 85.81 79 SER A O 1
ATOM 625 N N . HIS A 1 80 ? 2.052 2.953 -4.862 1.00 90.12 80 HIS A N 1
ATOM 626 C CA . HIS A 1 80 ? 0.595 3.074 -4.934 1.00 90.12 80 HIS A CA 1
ATOM 627 C C . HIS A 1 80 ? -0.107 1.992 -4.111 1.00 90.12 80 HIS A C 1
ATOM 629 O O . HIS A 1 80 ? -1.060 2.297 -3.395 1.00 90.12 80 HIS A O 1
ATOM 635 N N . TYR A 1 81 ? 0.403 0.759 -4.141 1.00 91.12 81 TYR A N 1
ATOM 636 C CA . TYR A 1 81 ? -0.092 -0.348 -3.325 1.00 91.12 81 TYR A CA 1
ATOM 637 C C . TYR A 1 81 ? -0.089 0.016 -1.840 1.00 91.12 81 TYR A C 1
ATOM 639 O O . TYR A 1 81 ? -1.126 -0.035 -1.174 1.00 91.12 81 TYR A O 1
ATOM 647 N N . TYR A 1 82 ? 1.055 0.479 -1.334 1.00 85.50 82 TYR A N 1
ATOM 648 C CA . TYR A 1 82 ? 1.176 0.865 0.065 1.00 85.50 82 TYR A CA 1
ATOM 649 C C . TYR A 1 82 ? 0.344 2.104 0.415 1.00 85.50 82 TYR A C 1
ATOM 651 O O . TYR A 1 82 ? -0.137 2.215 1.544 1.00 85.50 82 TYR A O 1
ATOM 659 N N . SER A 1 83 ? 0.116 3.017 -0.533 1.00 86.94 83 SER A N 1
ATOM 660 C CA . SER A 1 83 ? -0.767 4.166 -0.315 1.00 86.94 83 SER A CA 1
ATOM 661 C C . SER A 1 83 ? -2.232 3.772 -0.142 1.00 86.94 83 SER A C 1
ATOM 663 O O . SER A 1 83 ? -2.914 4.264 0.764 1.00 86.94 83 SER A O 1
ATOM 665 N N . ILE A 1 84 ? -2.711 2.828 -0.951 1.00 89.62 84 ILE A N 1
ATOM 666 C CA . ILE A 1 84 ? -4.071 2.294 -0.828 1.00 89.62 84 ILE A CA 1
ATOM 667 C C . ILE A 1 84 ? -4.199 1.498 0.472 1.00 89.62 84 ILE A C 1
ATOM 669 O O . ILE A 1 84 ? -5.166 1.691 1.207 1.00 89.62 84 ILE A O 1
ATOM 673 N N . LEU A 1 85 ? -3.193 0.687 0.813 1.00 86.38 85 LEU A N 1
ATOM 674 C CA . LEU A 1 85 ? -3.160 -0.083 2.058 1.00 86.38 85 LEU A CA 1
ATOM 675 C C . LEU A 1 85 ? -3.201 0.829 3.293 1.00 86.38 85 LEU A C 1
ATOM 677 O O . LEU A 1 85 ? -3.950 0.591 4.239 1.00 86.38 85 LEU A O 1
ATOM 681 N N . THR A 1 86 ? -2.442 1.925 3.250 1.00 83.38 86 THR A N 1
ATOM 682 C CA . THR A 1 86 ? -2.450 2.966 4.284 1.00 83.38 86 THR A CA 1
ATOM 683 C C . THR A 1 86 ? -3.828 3.619 4.391 1.00 83.38 86 THR A C 1
ATOM 685 O O . THR A 1 86 ? -4.359 3.775 5.489 1.00 83.38 86 THR A O 1
ATOM 688 N N . THR A 1 87 ? -4.446 3.954 3.258 1.00 83.88 87 THR A N 1
ATOM 689 C CA . THR A 1 87 ? -5.787 4.559 3.201 1.00 83.88 87 THR A CA 1
ATOM 690 C C . THR A 1 87 ? -6.869 3.627 3.743 1.00 83.88 87 THR A C 1
ATOM 692 O O . THR A 1 87 ? -7.784 4.081 4.427 1.00 83.88 87 THR A O 1
ATOM 695 N N . LEU A 1 88 ? -6.756 2.325 3.485 1.00 84.62 88 LEU A N 1
ATOM 696 C CA . LEU A 1 88 ? -7.667 1.313 4.005 1.00 84.62 88 LEU A CA 1
ATOM 697 C C . LEU A 1 88 ? -7.568 1.211 5.534 1.00 84.62 88 LEU A C 1
ATOM 699 O O . LEU A 1 88 ? -8.581 1.236 6.233 1.00 84.62 88 LEU A O 1
ATOM 703 N N . ARG A 1 89 ? -6.337 1.153 6.054 1.00 78.81 89 ARG A N 1
ATOM 704 C CA . ARG A 1 89 ? -6.049 0.868 7.469 1.00 78.81 89 ARG A CA 1
ATOM 705 C C . ARG A 1 89 ? -6.140 2.092 8.383 1.00 78.81 89 ARG A C 1
ATOM 707 O O . ARG A 1 89 ? -6.460 1.935 9.558 1.00 78.81 89 ARG A O 1
ATOM 714 N N . ARG A 1 90 ? -5.922 3.313 7.872 1.00 73.94 90 ARG A N 1
ATOM 715 C CA . ARG A 1 90 ? -5.955 4.547 8.689 1.00 73.94 90 ARG A CA 1
ATOM 716 C C . ARG A 1 90 ? -7.309 4.825 9.343 1.00 73.94 90 ARG A C 1
ATOM 718 O O . ARG A 1 90 ? -7.347 5.460 10.387 1.00 73.94 90 ARG A O 1
ATOM 725 N N . ASN A 1 91 ? -8.402 4.309 8.776 1.00 67.06 91 ASN A N 1
ATOM 726 C CA . ASN A 1 91 ? -9.746 4.435 9.346 1.00 67.06 91 ASN A CA 1
ATOM 727 C C . ASN A 1 91 ? -9.896 3.752 10.717 1.00 67.06 91 ASN A C 1
ATOM 729 O O . ASN A 1 91 ? -10.871 4.006 11.416 1.00 67.06 91 ASN A O 1
ATOM 733 N N . PHE A 1 92 ? -8.957 2.895 11.111 1.00 65.19 92 PHE A N 1
ATOM 734 C CA . PHE A 1 92 ? -8.986 2.193 12.395 1.00 65.19 92 PHE A CA 1
ATOM 735 C C . PHE A 1 92 ? -8.004 2.761 13.415 1.00 65.19 92 PHE A C 1
ATOM 737 O O . PHE A 1 92 ? -7.825 2.176 14.481 1.00 65.19 92 PHE A O 1
ATOM 744 N N . LEU A 1 93 ? -7.343 3.873 13.085 1.00 67.25 93 LEU A N 1
ATOM 745 C CA . LEU A 1 93 ? -6.469 4.543 14.030 1.00 67.25 93 LEU A CA 1
ATOM 746 C C . LEU A 1 93 ? -7.316 5.321 15.042 1.00 67.25 93 LEU A C 1
ATOM 748 O O . LEU A 1 93 ? -8.195 6.081 14.629 1.00 67.25 93 LEU A O 1
ATOM 752 N N . PRO A 1 94 ? -7.051 5.168 16.348 1.00 61.09 94 PRO A N 1
ATOM 753 C CA . PRO A 1 94 ? -7.683 5.991 17.366 1.00 61.09 94 PRO A CA 1
ATOM 754 C C . PRO A 1 94 ? -7.181 7.432 17.205 1.00 61.09 94 PRO A C 1
ATOM 756 O O . PRO A 1 94 ? -5.992 7.710 17.358 1.00 61.09 94 PRO A O 1
ATOM 759 N N . VAL A 1 95 ? -8.078 8.347 16.832 1.00 62.22 95 VAL A N 1
ATOM 760 C CA . VAL A 1 95 ? -7.758 9.786 16.715 1.00 62.22 95 VAL A CA 1
ATOM 761 C C . VAL A 1 95 ? -8.098 10.524 18.013 1.00 62.22 95 VAL A C 1
ATOM 763 O O . VAL A 1 95 ? -7.4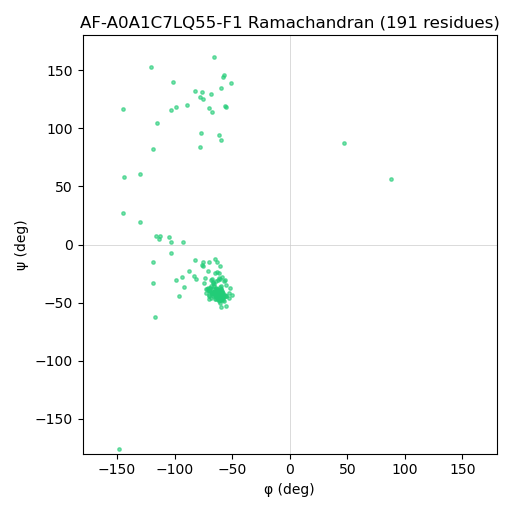66 11.528 18.339 1.00 62.22 95 VAL A O 1
ATOM 766 N N . ARG A 1 96 ? -9.076 10.017 18.777 1.00 59.06 96 ARG A N 1
ATOM 767 C CA . ARG A 1 96 ? -9.451 10.526 20.104 1.00 59.06 96 ARG A CA 1
ATOM 768 C C . ARG A 1 96 ? -8.850 9.618 21.184 1.00 59.06 96 ARG A C 1
ATOM 770 O O . ARG A 1 96 ? -8.894 8.399 21.039 1.00 59.06 96 ARG A O 1
ATOM 777 N N . ARG A 1 97 ? -8.348 10.209 22.277 1.00 54.62 97 ARG A N 1
ATOM 778 C CA . ARG A 1 97 ? -7.738 9.476 23.409 1.00 54.62 97 ARG A CA 1
ATOM 779 C C . ARG A 1 97 ? -8.688 8.469 24.066 1.00 54.62 97 ARG A C 1
ATOM 781 O O . ARG A 1 97 ? -8.227 7.454 24.569 1.00 54.62 97 ARG A O 1
ATOM 788 N N . ASP A 1 98 ? -9.990 8.730 23.997 1.00 55.06 98 ASP A N 1
ATOM 789 C CA . ASP A 1 98 ? -11.027 7.920 24.650 1.00 55.06 98 ASP A CA 1
ATOM 790 C C . ASP A 1 98 ? -11.596 6.823 23.729 1.00 55.06 98 ASP A C 1
ATOM 792 O O . ASP A 1 98 ? -12.518 6.098 24.102 1.00 55.06 98 ASP A O 1
ATOM 796 N N . GLN A 1 99 ? -11.083 6.703 22.497 1.00 57.62 99 GLN A N 1
ATOM 797 C CA . GLN A 1 99 ? -11.579 5.734 21.527 1.00 57.62 99 GLN A CA 1
ATOM 798 C C . GLN A 1 99 ? -10.958 4.349 21.780 1.00 57.62 99 GLN A C 1
ATOM 800 O O . GLN A 1 99 ? -9.733 4.250 21.896 1.00 57.62 99 GLN A O 1
ATOM 805 N N . PRO A 1 100 ? -11.757 3.262 21.812 1.00 55.12 100 PRO A N 1
ATOM 806 C CA . PRO A 1 100 ? -11.227 1.913 21.969 1.00 55.12 100 PRO A CA 1
ATOM 807 C C . PRO A 1 100 ? -10.207 1.609 20.869 1.00 55.12 100 PRO A C 1
ATOM 809 O O . PRO A 1 100 ? -10.523 1.638 19.677 1.00 55.12 100 PRO A O 1
ATOM 812 N N . ILE A 1 101 ? -8.968 1.324 21.264 1.00 56.75 101 ILE A N 1
ATOM 813 C CA . ILE A 1 101 ? -7.905 0.971 20.326 1.00 56.75 101 ILE A CA 1
ATOM 814 C C . ILE A 1 101 ? -8.229 -0.412 19.761 1.00 56.75 101 ILE A C 1
ATOM 816 O O . ILE A 1 101 ? -8.230 -1.386 20.506 1.00 56.75 101 ILE A O 1
ATOM 820 N N . ALA A 1 102 ? -8.455 -0.521 18.450 1.00 63.81 102 ALA A N 1
ATOM 821 C CA . ALA A 1 102 ? -8.473 -1.807 17.755 1.00 63.81 102 ALA A CA 1
ATOM 822 C C . ALA A 1 102 ? -7.014 -2.277 17.561 1.00 63.81 102 ALA A C 1
ATOM 824 O O . ALA A 1 102 ? -6.357 -1.846 16.605 1.00 63.81 102 ALA A O 1
ATOM 825 N N . PRO A 1 103 ? -6.453 -3.139 18.434 1.00 63.00 103 PRO A N 1
ATOM 826 C CA . PRO A 1 103 ? -4.998 -3.276 18.568 1.00 63.00 103 PRO A CA 1
ATOM 827 C C . PRO A 1 103 ? -4.354 -3.840 17.297 1.00 63.00 103 PRO A C 1
ATOM 829 O O . PRO A 1 103 ? -3.275 -3.418 16.881 1.00 63.00 103 PRO A O 1
ATOM 832 N N . ARG A 1 104 ? -5.064 -4.760 16.631 1.00 67.44 104 ARG A N 1
ATOM 833 C CA . ARG A 1 104 ? -4.616 -5.428 15.404 1.00 67.44 104 ARG A CA 1
ATOM 834 C C . ARG A 1 104 ? -4.587 -4.485 14.200 1.00 67.44 104 ARG A C 1
ATOM 836 O O . ARG A 1 104 ? -3.621 -4.489 13.440 1.00 67.44 104 ARG A O 1
ATOM 843 N N . SER A 1 105 ? -5.616 -3.657 14.039 1.00 69.69 105 SER A N 1
ATOM 844 C CA . SER A 1 105 ? -5.719 -2.720 12.916 1.00 69.69 105 SER A CA 1
ATOM 845 C C . SER A 1 105 ? -4.696 -1.590 13.037 1.00 69.69 105 SER A C 1
ATOM 847 O O . SER A 1 105 ? -4.042 -1.248 12.050 1.00 69.69 105 SER A O 1
ATOM 849 N N . THR A 1 106 ? -4.470 -1.092 14.258 1.00 73.12 106 THR A N 1
ATOM 850 C CA . THR A 1 106 ? -3.414 -0.114 14.555 1.00 73.12 106 THR A CA 1
ATOM 851 C C . THR A 1 106 ? -2.026 -0.682 14.263 1.00 73.12 106 THR A C 1
ATOM 853 O O . THR A 1 106 ? -1.244 -0.046 13.558 1.00 73.12 106 THR A O 1
ATOM 856 N N . ALA A 1 107 ? -1.724 -1.905 14.715 1.00 77.75 107 ALA A N 1
ATOM 857 C CA . ALA A 1 107 ? -0.441 -2.551 14.433 1.00 77.75 107 ALA A CA 1
ATOM 858 C C . ALA A 1 107 ? -0.193 -2.725 12.921 1.00 77.75 107 ALA A C 1
ATOM 860 O O . ALA A 1 107 ? 0.900 -2.433 12.426 1.00 77.75 107 ALA A O 1
ATOM 861 N N . ASN A 1 108 ? -1.219 -3.123 12.162 1.00 79.56 108 ASN A N 1
ATOM 862 C CA . ASN A 1 108 ? -1.132 -3.253 10.707 1.00 79.56 108 ASN A CA 1
ATOM 863 C C . ASN A 1 108 ? -0.915 -1.899 10.011 1.00 79.56 108 ASN A C 1
ATOM 865 O O . ASN A 1 108 ? -0.112 -1.810 9.077 1.00 79.56 108 ASN A O 1
ATOM 869 N N . ALA A 1 109 ? -1.591 -0.836 10.458 1.00 80.19 109 ALA A N 1
ATOM 870 C CA . ALA A 1 109 ? -1.404 0.519 9.937 1.00 80.19 109 ALA A CA 1
ATOM 871 C C . ALA A 1 109 ? 0.025 1.032 10.187 1.00 80.19 109 ALA A C 1
ATOM 873 O O . ALA A 1 109 ? 0.668 1.528 9.264 1.00 80.19 109 ALA A O 1
ATOM 874 N N . VAL A 1 110 ? 0.558 0.832 11.396 1.00 82.12 110 VAL A N 1
ATOM 875 C CA . VAL A 1 110 ? 1.937 1.205 11.754 1.00 82.12 110 VAL A CA 1
ATOM 876 C C . VAL A 1 110 ? 2.957 0.407 10.940 1.00 82.12 110 VAL A C 1
ATOM 878 O O . VAL A 1 110 ? 3.898 0.982 10.396 1.00 82.12 110 VAL A O 1
ATOM 881 N N . SER A 1 111 ? 2.759 -0.906 10.787 1.00 85.38 111 SER A N 1
ATOM 882 C CA . SER A 1 111 ? 3.623 -1.750 9.948 1.00 85.38 111 SER A CA 1
ATOM 883 C C . SER A 1 111 ? 3.669 -1.255 8.496 1.00 85.38 111 SER A C 1
ATOM 885 O O . SER A 1 111 ? 4.744 -1.119 7.906 1.00 85.38 111 SER A O 1
ATOM 887 N N . THR A 1 112 ? 2.504 -0.892 7.952 1.00 84.00 112 THR A N 1
ATOM 888 C CA . THR A 1 112 ? 2.364 -0.313 6.606 1.00 84.00 112 THR A CA 1
ATOM 889 C C . THR A 1 112 ? 3.113 1.010 6.490 1.00 84.00 112 THR A C 1
ATOM 891 O O . THR A 1 112 ? 3.905 1.194 5.568 1.00 84.00 112 THR A O 1
ATOM 894 N N . ALA A 1 113 ? 2.916 1.910 7.455 1.00 83.75 113 ALA A N 1
ATOM 895 C CA . ALA A 1 113 ? 3.574 3.209 7.485 1.00 83.75 113 ALA A CA 1
ATOM 896 C C . ALA A 1 113 ? 5.104 3.072 7.526 1.00 83.75 113 ALA A C 1
ATOM 898 O O . ALA A 1 113 ? 5.811 3.723 6.758 1.00 83.75 113 ALA A O 1
ATOM 899 N N . ARG A 1 114 ? 5.630 2.158 8.349 1.00 85.38 114 ARG A N 1
ATOM 900 C CA . ARG A 1 114 ? 7.070 1.870 8.400 1.00 85.38 114 ARG A CA 1
ATOM 901 C C . ARG A 1 114 ? 7.599 1.318 7.079 1.00 85.38 114 ARG A C 1
ATOM 903 O O . ARG A 1 114 ? 8.700 1.681 6.669 1.00 85.38 114 ARG A O 1
ATOM 910 N N . ALA A 1 115 ? 6.834 0.465 6.396 1.00 85.94 115 ALA A N 1
ATOM 911 C CA . ALA A 1 115 ? 7.209 -0.023 5.071 1.00 85.94 115 ALA A CA 1
ATOM 912 C C . ALA A 1 115 ? 7.319 1.130 4.057 1.00 85.94 115 ALA A C 1
ATOM 914 O O . ALA A 1 115 ? 8.339 1.227 3.375 1.00 85.94 115 ALA A O 1
ATOM 915 N N . CYS A 1 116 ? 6.351 2.056 4.024 1.00 84.06 116 CYS A N 1
ATOM 916 C CA . CYS A 1 116 ? 6.415 3.261 3.185 1.00 84.06 116 CYS A CA 1
ATOM 917 C C . CYS A 1 116 ? 7.677 4.094 3.446 1.00 84.06 116 CYS A C 1
ATOM 919 O O . CYS A 1 116 ? 8.332 4.538 2.504 1.00 84.06 116 CYS A O 1
ATOM 921 N N . ILE A 1 117 ? 8.030 4.293 4.719 1.00 84.81 117 ILE A N 1
ATOM 922 C CA . ILE A 1 117 ? 9.209 5.072 5.119 1.00 84.81 117 ILE A CA 1
ATOM 923 C C . ILE A 1 117 ? 10.498 4.412 4.636 1.00 84.81 117 ILE A C 1
ATOM 925 O O . ILE A 1 117 ? 11.336 5.074 4.024 1.00 84.81 117 ILE A O 1
ATOM 929 N N . ARG A 1 118 ? 10.641 3.097 4.842 1.00 85.12 118 ARG A N 1
ATOM 930 C CA . ARG A 1 118 ? 11.817 2.345 4.376 1.00 85.12 118 ARG A CA 1
ATOM 931 C C . ARG A 1 118 ? 11.972 2.369 2.856 1.00 85.12 118 ARG A C 1
ATOM 933 O O . ARG A 1 118 ? 13.091 2.295 2.361 1.00 85.12 118 ARG A O 1
ATOM 940 N N . LEU A 1 119 ? 10.872 2.495 2.114 1.00 82.75 119 LEU A N 1
ATOM 941 C CA . LEU A 1 119 ? 10.902 2.583 0.654 1.00 82.75 119 LEU A CA 1
ATOM 942 C C . LEU A 1 119 ? 11.362 3.954 0.137 1.00 82.75 119 LEU A C 1
ATOM 944 O O . LEU A 1 119 ? 11.799 4.040 -1.010 1.00 82.75 119 LEU A O 1
ATOM 948 N N . ALA A 1 120 ? 11.324 5.013 0.951 1.00 83.12 120 ALA A N 1
ATOM 949 C CA . ALA A 1 120 ? 11.586 6.381 0.497 1.00 83.12 120 ALA A CA 1
ATOM 950 C C . ALA A 1 120 ? 12.929 6.605 -0.214 1.00 83.12 120 ALA A C 1
ATOM 952 O O . ALA A 1 120 ? 12.914 7.225 -1.283 1.00 83.12 120 ALA A O 1
ATOM 953 N N . PRO A 1 121 ? 14.069 6.080 0.277 1.00 80.62 121 PRO A N 1
ATOM 954 C CA . PRO A 1 12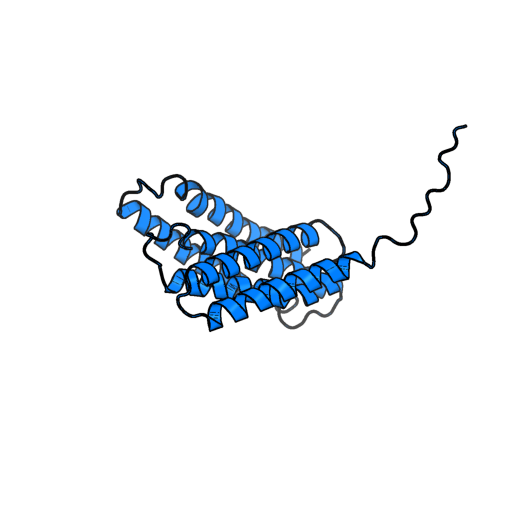1 ? 15.341 6.220 -0.427 1.00 80.62 121 PRO A CA 1
ATOM 955 C C . PRO A 1 121 ? 15.317 5.545 -1.804 1.00 80.62 121 PRO A C 1
ATOM 957 O O . PRO A 1 121 ? 15.789 6.120 -2.782 1.00 80.62 121 PRO A O 1
ATOM 960 N N . SER A 1 122 ? 14.704 4.361 -1.885 1.00 81.44 122 SER A N 1
ATOM 961 C CA . SER A 1 122 ? 14.636 3.558 -3.110 1.00 81.44 122 SER A CA 1
ATOM 962 C C . SER A 1 122 ? 13.754 4.218 -4.167 1.00 81.44 122 SER A C 1
ATOM 964 O O . SER A 1 122 ? 14.164 4.343 -5.315 1.00 81.44 122 SER A O 1
ATOM 966 N N . ILE A 1 123 ? 12.569 4.707 -3.780 1.00 80.56 123 ILE A N 1
ATOM 967 C CA . ILE A 1 123 ? 11.649 5.395 -4.698 1.00 80.56 123 ILE A CA 1
ATOM 968 C C . ILE A 1 123 ? 12.285 6.672 -5.251 1.00 80.56 123 ILE A C 1
ATOM 970 O O . ILE A 1 123 ? 12.221 6.922 -6.451 1.00 80.56 123 ILE A O 1
ATOM 974 N N . LYS A 1 124 ? 12.941 7.460 -4.396 1.00 77.69 124 LYS A N 1
ATOM 975 C CA . LYS A 1 124 ? 13.594 8.708 -4.801 1.00 77.69 124 LYS A CA 1
ATOM 976 C C . LYS A 1 124 ? 14.749 8.486 -5.785 1.00 77.69 124 LYS A C 1
ATOM 978 O O . LYS A 1 124 ? 15.000 9.354 -6.613 1.00 77.69 124 LYS A O 1
ATOM 983 N N . ALA A 1 125 ? 15.442 7.352 -5.692 1.00 79.25 125 ALA A N 1
ATOM 984 C CA . ALA A 1 125 ? 16.556 7.027 -6.578 1.00 79.25 125 ALA A CA 1
ATOM 985 C C . ALA A 1 125 ? 16.109 6.641 -7.998 1.00 79.25 125 ALA A C 1
ATOM 987 O O . ALA A 1 125 ? 16.862 6.851 -8.942 1.00 79.25 125 ALA A O 1
ATOM 988 N N . VAL A 1 126 ? 14.905 6.078 -8.153 1.00 80.88 126 VAL A N 1
ATOM 989 C CA . VAL A 1 126 ? 14.471 5.445 -9.416 1.00 80.88 126 VAL A CA 1
ATOM 990 C C . VAL A 1 126 ? 13.248 6.097 -10.059 1.00 80.88 126 VAL A C 1
ATOM 992 O O . VAL A 1 126 ? 12.942 5.816 -11.219 1.00 80.88 126 VAL A O 1
ATOM 995 N N . VAL A 1 127 ? 12.510 6.935 -9.324 1.00 75.88 127 VAL A N 1
ATOM 996 C CA . VAL A 1 127 ? 11.339 7.652 -9.838 1.00 75.88 127 VAL A CA 1
ATOM 997 C C . VAL A 1 127 ? 11.725 9.105 -10.113 1.00 75.88 127 VAL A C 1
ATOM 999 O O . VAL A 1 127 ? 12.035 9.838 -9.171 1.00 75.88 127 VAL A O 1
ATOM 1002 N N . PRO A 1 128 ? 11.693 9.553 -11.382 1.00 76.25 128 PRO A N 1
ATOM 1003 C CA . PRO A 1 128 ? 12.035 10.928 -11.716 1.00 76.25 128 PRO A CA 1
ATOM 1004 C C . PRO A 1 128 ? 11.021 11.918 -11.116 1.00 76.25 128 PRO A C 1
ATOM 1006 O O . PRO A 1 128 ? 9.893 11.526 -10.799 1.00 76.25 128 PRO A O 1
ATOM 1009 N N . PRO A 1 129 ? 11.375 13.212 -10.991 1.00 77.81 129 PRO A N 1
ATOM 1010 C CA . PRO A 1 129 ? 10.473 14.243 -10.481 1.00 77.81 129 PRO A CA 1
ATOM 1011 C C . PRO A 1 129 ? 9.227 14.402 -11.366 1.00 77.81 129 PRO A C 1
ATOM 1013 O O . PRO A 1 129 ? 9.238 15.102 -12.374 1.00 77.81 129 PRO A O 1
ATOM 1016 N N . ASN A 1 130 ? 8.145 13.709 -11.010 1.00 78.69 130 ASN A N 1
ATOM 1017 C CA . ASN A 1 130 ? 6.872 13.697 -11.732 1.00 78.69 130 ASN A CA 1
ATOM 1018 C C . ASN A 1 130 ? 5.685 13.500 -10.762 1.00 78.69 130 ASN A C 1
ATOM 1020 O O . ASN A 1 130 ? 5.866 13.431 -9.543 1.00 78.69 130 ASN A O 1
ATOM 1024 N N . HIS A 1 131 ? 4.462 13.385 -11.296 1.00 75.88 131 HIS A N 1
ATOM 1025 C CA . HIS A 1 131 ? 3.244 13.137 -10.508 1.00 75.88 131 HIS A CA 1
ATOM 1026 C C . HIS A 1 131 ? 3.395 11.955 -9.533 1.00 75.88 131 HIS A C 1
ATOM 1028 O O . HIS A 1 131 ? 2.969 12.065 -8.380 1.00 75.88 131 HIS A O 1
ATOM 1034 N N . HIS A 1 132 ? 3.993 10.838 -9.949 1.00 78.62 132 HIS A N 1
ATOM 1035 C CA . HIS A 1 132 ? 4.122 9.664 -9.086 1.00 78.62 132 HIS A CA 1
ATOM 1036 C C . HIS A 1 132 ? 5.039 9.929 -7.891 1.00 78.62 132 HIS A C 1
ATOM 1038 O O . HIS A 1 132 ? 4.765 9.432 -6.798 1.00 78.62 132 HIS A O 1
ATOM 1044 N N . LEU A 1 133 ? 6.074 10.757 -8.064 1.00 75.00 133 LEU A N 1
ATOM 1045 C CA . LEU A 1 133 ? 6.907 11.202 -6.950 1.00 75.00 133 LEU A CA 1
ATOM 1046 C C . LEU A 1 133 ? 6.125 12.116 -5.995 1.00 75.00 133 LEU A C 1
ATOM 1048 O O . LEU A 1 133 ? 6.217 11.944 -4.783 1.00 75.00 133 LEU A O 1
ATOM 1052 N N . ALA A 1 134 ? 5.308 13.038 -6.513 1.00 78.62 134 ALA A N 1
ATOM 1053 C CA . ALA A 1 134 ? 4.452 13.888 -5.680 1.00 78.62 134 ALA A CA 1
ATOM 1054 C C . ALA A 1 134 ? 3.436 13.063 -4.866 1.00 78.62 134 ALA A C 1
ATOM 1056 O O . ALA A 1 134 ? 3.277 13.277 -3.664 1.00 78.62 134 ALA A O 1
ATOM 1057 N N . PHE A 1 135 ? 2.805 12.066 -5.496 1.00 78.38 135 PHE A N 1
ATOM 1058 C CA . PHE A 1 135 ? 1.897 11.134 -4.824 1.00 78.38 135 PHE A CA 1
ATOM 1059 C C . PHE A 1 135 ? 2.621 10.309 -3.751 1.00 78.38 135 PHE A C 1
ATOM 1061 O O . PHE A 1 135 ? 2.120 10.155 -2.637 1.00 78.38 135 PHE A O 1
ATOM 1068 N N . PHE A 1 136 ? 3.835 9.837 -4.047 1.00 80.88 136 PHE A N 1
ATOM 1069 C CA . PHE A 1 136 ? 4.663 9.143 -3.065 1.00 80.88 136 PHE A CA 1
ATOM 1070 C C . PHE A 1 136 ? 5.006 10.032 -1.863 1.00 80.88 136 PHE A C 1
ATOM 1072 O O . PHE A 1 136 ? 4.874 9.585 -0.728 1.00 80.88 136 PHE A O 1
ATOM 1079 N N . ILE A 1 137 ? 5.392 11.293 -2.083 1.00 79.75 137 ILE A N 1
ATOM 1080 C CA . ILE A 1 137 ? 5.698 12.244 -1.002 1.00 79.75 137 ILE A CA 1
ATOM 1081 C C . ILE A 1 137 ? 4.467 12.478 -0.117 1.00 79.75 137 ILE A C 1
ATOM 1083 O O . ILE A 1 137 ? 4.585 12.459 1.108 1.00 79.75 137 ILE A O 1
ATOM 1087 N N . GLN A 1 138 ? 3.282 12.630 -0.714 1.00 80.88 138 GLN A N 1
ATOM 1088 C CA . GLN A 1 138 ? 2.027 12.749 0.033 1.00 80.88 138 GLN A CA 1
ATOM 1089 C C . GLN A 1 138 ? 1.759 11.507 0.899 1.00 80.88 138 GLN A C 1
ATOM 1091 O O . GLN A 1 138 ? 1.341 11.611 2.059 1.00 80.88 138 GLN A O 1
ATOM 1096 N N . ASN A 1 139 ? 2.022 10.319 0.352 1.00 80.81 139 ASN A N 1
ATOM 1097 C CA . ASN A 1 139 ? 1.863 9.067 1.080 1.00 80.81 139 ASN A CA 1
ATOM 1098 C C . ASN A 1 139 ? 2.907 8.894 2.197 1.00 80.81 139 ASN A C 1
ATOM 1100 O O . ASN A 1 139 ? 2.590 8.409 3.285 1.00 80.81 139 ASN A O 1
ATOM 1104 N N . LEU A 1 140 ? 4.142 9.329 1.952 1.00 82.38 140 LEU A N 1
ATOM 1105 C CA . LEU A 1 140 ? 5.220 9.332 2.934 1.00 82.38 140 LEU A CA 1
ATOM 1106 C C . LEU A 1 140 ? 4.874 10.246 4.113 1.00 82.38 140 LEU A C 1
ATOM 1108 O O . LEU A 1 140 ? 4.983 9.828 5.262 1.00 82.38 140 LEU A O 1
ATOM 1112 N N . PHE A 1 141 ? 4.375 11.452 3.834 1.00 81.44 141 PHE A N 1
ATOM 1113 C CA . PHE A 1 141 ? 3.894 12.371 4.863 1.00 81.44 141 PHE A CA 1
ATOM 1114 C C . PHE A 1 141 ? 2.765 11.746 5.694 1.00 81.44 141 PHE A C 1
ATOM 1116 O O . PHE A 1 141 ? 2.829 11.739 6.922 1.00 81.44 141 PHE A O 1
ATOM 1123 N N . SER A 1 142 ? 1.780 11.131 5.032 1.00 82.81 142 SER A N 1
ATOM 1124 C CA . SER A 1 142 ? 0.681 10.429 5.710 1.00 82.81 142 SER A CA 1
ATOM 1125 C C . SER A 1 142 ? 1.182 9.281 6.600 1.00 82.81 142 SER A C 1
ATOM 1127 O O . SER A 1 142 ? 0.682 9.096 7.704 1.00 82.81 142 SER A O 1
ATOM 1129 N N . SER A 1 143 ? 2.201 8.540 6.157 1.00 84.19 143 SER A N 1
ATOM 1130 C CA . SER A 1 143 ? 2.811 7.444 6.925 1.00 84.19 143 SER A CA 1
ATOM 1131 C C . SER A 1 143 ? 3.520 7.949 8.187 1.00 84.19 143 SER A C 1
ATOM 1133 O O . SER A 1 143 ? 3.365 7.363 9.257 1.00 84.19 143 S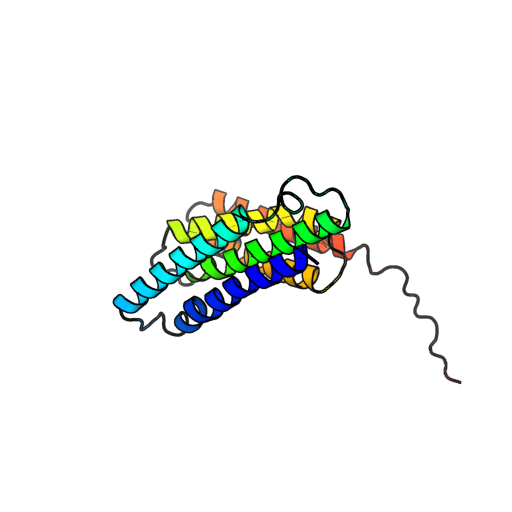ER A O 1
ATOM 1135 N N . VAL A 1 144 ? 4.236 9.074 8.095 1.00 83.81 144 VAL A N 1
ATOM 1136 C CA . VAL A 1 144 ? 4.848 9.723 9.265 1.00 83.81 144 VAL A CA 1
ATOM 1137 C C . VAL A 1 144 ? 3.776 10.137 10.272 1.00 83.81 144 VAL A C 1
ATOM 1139 O O . VAL A 1 144 ? 3.921 9.844 11.455 1.00 83.81 144 VAL A O 1
ATOM 1142 N N . LEU A 1 145 ? 2.668 10.737 9.823 1.00 83.38 145 LEU A N 1
ATOM 1143 C CA . LEU A 1 145 ? 1.572 11.118 10.721 1.00 83.38 145 LEU A CA 1
ATOM 1144 C C . LEU A 1 145 ? 0.989 9.922 11.484 1.00 83.38 145 LEU A C 1
ATOM 1146 O O . LEU A 1 145 ? 0.719 10.044 12.673 1.00 83.38 145 LEU A O 1
ATOM 1150 N N . ILE A 1 146 ? 0.837 8.761 10.840 1.00 83.38 146 ILE A N 1
ATOM 1151 C CA . ILE A 1 146 ? 0.351 7.535 11.496 1.00 83.38 146 ILE A CA 1
ATOM 1152 C C . ILE A 1 146 ? 1.296 7.088 12.616 1.00 83.38 146 ILE A C 1
ATOM 1154 O O . ILE A 1 146 ? 0.842 6.709 13.693 1.00 83.38 146 ILE A O 1
ATOM 1158 N N . ILE A 1 147 ? 2.606 7.155 12.382 1.00 84.19 147 ILE A N 1
ATOM 1159 C CA . ILE A 1 147 ? 3.622 6.775 13.371 1.00 84.19 147 ILE A CA 1
ATOM 1160 C C . ILE A 1 147 ? 3.662 7.770 14.536 1.00 84.19 147 ILE A C 1
ATOM 1162 O O . ILE A 1 147 ? 3.745 7.351 15.688 1.00 84.19 147 ILE A O 1
ATOM 1166 N N . LEU A 1 148 ? 3.529 9.070 14.258 1.00 82.25 148 LEU A N 1
ATOM 1167 C CA . LEU A 1 148 ? 3.423 10.103 15.292 1.00 82.25 148 LEU A CA 1
ATOM 1168 C C . LEU A 1 148 ? 2.143 9.940 16.126 1.00 82.25 148 LEU A C 1
ATOM 1170 O O . LEU A 1 148 ? 2.197 10.011 17.350 1.00 82.25 148 LEU A O 1
ATOM 1174 N N . LEU A 1 149 ? 1.002 9.675 15.481 1.00 78.81 149 LEU A N 1
ATOM 1175 C CA . LEU A 1 149 ? -0.267 9.397 16.159 1.00 78.81 149 LEU A CA 1
ATOM 1176 C C . LEU A 1 149 ? -0.157 8.164 17.056 1.00 78.81 149 LEU A C 1
ATOM 1178 O O . LEU A 1 149 ? -0.613 8.207 18.195 1.00 78.81 149 LEU A O 1
ATOM 1182 N N . TYR A 1 150 ? 0.481 7.094 16.577 1.00 79.62 150 TYR A N 1
ATOM 1183 C CA . TYR A 1 150 ? 0.750 5.911 17.388 1.00 79.62 150 TYR A CA 1
ATOM 1184 C C . TYR A 1 150 ? 1.640 6.236 18.594 1.00 79.62 150 TYR A C 1
ATOM 1186 O O . TYR A 1 150 ? 1.294 5.862 19.708 1.00 79.62 150 TYR A O 1
ATOM 1194 N N . ALA A 1 151 ? 2.731 6.982 18.398 1.00 79.56 151 ALA A N 1
ATOM 1195 C CA . ALA A 1 151 ? 3.628 7.394 19.478 1.00 79.56 151 ALA A CA 1
ATOM 1196 C C . ALA A 1 151 ? 2.915 8.218 20.559 1.00 79.56 151 ALA A C 1
ATOM 1198 O O . ALA A 1 151 ? 3.123 7.981 21.741 1.00 79.56 151 ALA A O 1
ATOM 1199 N N . MET A 1 152 ? 2.017 9.132 20.174 1.00 74.94 152 MET A N 1
ATOM 1200 C CA . MET A 1 152 ? 1.232 9.917 21.138 1.00 74.94 152 MET A CA 1
ATOM 1201 C C . MET A 1 152 ? 0.297 9.072 22.015 1.00 74.94 152 MET A C 1
ATOM 1203 O O . MET A 1 152 ? -0.096 9.529 23.087 1.00 74.94 152 MET A O 1
ATOM 1207 N N . HIS A 1 153 ? -0.086 7.880 21.553 1.00 72.31 153 HIS A N 1
ATOM 1208 C CA . HIS A 1 153 ? -0.950 6.948 22.284 1.00 72.31 153 HIS A CA 1
ATOM 1209 C C . HIS A 1 153 ? -0.170 5.780 22.903 1.00 72.31 153 HIS A C 1
ATOM 1211 O O . HIS A 1 153 ? -0.742 4.993 23.656 1.00 72.31 153 HIS A O 1
ATOM 1217 N N . ALA A 1 154 ? 1.122 5.646 22.597 1.00 69.06 154 ALA A N 1
ATOM 1218 C CA . ALA A 1 154 ? 1.975 4.636 23.192 1.00 69.06 154 ALA A CA 1
ATOM 1219 C C . ALA A 1 154 ? 2.323 5.055 24.625 1.00 69.06 154 ALA A C 1
ATOM 1221 O O . ALA A 1 154 ? 2.855 6.134 24.866 1.00 69.06 154 ALA A O 1
ATOM 1222 N N . THR A 1 155 ? 2.045 4.178 25.584 1.00 67.62 155 THR A N 1
ATOM 1223 C CA . THR A 1 155 ? 2.447 4.359 26.987 1.00 67.62 155 THR A CA 1
ATOM 1224 C C . THR A 1 155 ? 3.940 4.101 27.206 1.00 67.62 155 THR A C 1
ATOM 1226 O O . THR A 1 155 ? 4.485 4.489 28.235 1.00 67.62 155 THR A O 1
ATOM 1229 N N . ASP A 1 156 ? 4.608 3.469 26.236 1.00 76.69 156 ASP A N 1
ATOM 1230 C CA . ASP A 1 156 ? 6.031 3.150 26.278 1.00 76.69 156 ASP A CA 1
ATOM 1231 C C . ASP A 1 156 ? 6.890 4.296 25.691 1.00 76.69 156 ASP A C 1
ATOM 1233 O O . ASP A 1 156 ? 6.764 4.627 24.500 1.00 76.69 156 ASP A O 1
ATOM 1237 N N . PRO A 1 157 ? 7.804 4.894 26.481 1.00 74.25 157 PRO A N 1
ATOM 1238 C CA . PRO A 1 157 ? 8.701 5.939 25.999 1.00 74.25 157 PRO A CA 1
ATOM 1239 C C . PRO A 1 157 ? 9.644 5.456 24.884 1.00 74.25 157 PRO A C 1
ATOM 1241 O O . PRO A 1 157 ? 9.979 6.234 23.989 1.00 74.25 157 PRO A O 1
ATOM 1244 N N . THR A 1 158 ? 10.040 4.179 24.860 1.00 78.88 158 THR A N 1
ATOM 1245 C CA . THR A 1 158 ? 10.959 3.644 23.836 1.00 78.88 158 THR A CA 1
ATOM 1246 C C . THR A 1 158 ? 10.311 3.573 22.449 1.00 78.88 158 THR A C 1
ATOM 1248 O O . THR A 1 158 ? 10.936 3.920 21.438 1.00 78.88 158 THR A O 1
ATOM 1251 N N . ALA A 1 159 ? 9.023 3.219 22.394 1.00 72.69 159 ALA A N 1
ATOM 1252 C CA . ALA A 1 159 ? 8.229 3.236 21.170 1.00 72.69 159 ALA A CA 1
ATOM 1253 C C . ALA A 1 159 ? 8.099 4.661 20.605 1.00 72.69 159 ALA A C 1
ATOM 1255 O O . ALA A 1 159 ? 8.205 4.862 19.392 1.00 72.69 159 ALA A O 1
ATOM 1256 N N . SER A 1 160 ? 7.947 5.653 21.487 1.00 75.38 160 SER A N 1
ATOM 1257 C CA . SER A 1 160 ? 7.883 7.069 21.115 1.00 75.38 160 SER A CA 1
ATOM 1258 C C . SER A 1 160 ? 9.205 7.586 20.544 1.00 75.38 160 SER A C 1
ATOM 1260 O O . SER A 1 160 ? 9.207 8.249 19.506 1.00 75.38 160 SER A O 1
ATOM 1262 N N . HIS A 1 161 ? 10.339 7.239 21.160 1.00 80.25 161 HIS A N 1
ATOM 1263 C CA . HIS A 1 161 ? 11.664 7.599 20.643 1.00 80.25 161 HIS A CA 1
ATOM 1264 C C . HIS A 1 161 ? 11.924 6.998 19.255 1.00 80.25 161 HIS A C 1
ATOM 1266 O O . HIS A 1 161 ? 12.309 7.722 18.336 1.00 80.25 161 HIS A O 1
ATOM 1272 N N . THR A 1 162 ? 11.621 5.710 19.076 1.00 83.00 162 THR A N 1
ATOM 1273 C CA . THR A 1 162 ? 11.774 5.015 17.786 1.00 83.00 162 THR A CA 1
ATOM 1274 C C . THR A 1 162 ? 10.935 5.678 16.691 1.00 83.00 162 THR A C 1
ATOM 1276 O O . THR A 1 162 ? 11.426 5.952 15.598 1.00 83.00 162 THR A O 1
ATOM 1279 N N . ALA A 1 163 ? 9.677 6.004 16.999 1.00 79.00 163 ALA A N 1
ATOM 1280 C CA . ALA A 1 163 ? 8.784 6.718 16.093 1.00 79.00 163 ALA A CA 1
ATOM 1281 C C . ALA A 1 163 ? 9.319 8.110 15.701 1.00 79.00 163 ALA A C 1
ATOM 1283 O O . ALA A 1 163 ? 9.202 8.515 14.541 1.00 79.00 163 ALA A O 1
ATOM 1284 N N . MET A 1 164 ? 9.931 8.844 16.640 1.00 82.31 164 MET A N 1
ATOM 1285 C CA . MET A 1 164 ? 10.548 10.139 16.333 1.00 82.31 164 MET A CA 1
ATOM 1286 C C . MET A 1 164 ? 11.756 9.995 15.410 1.00 82.31 164 MET A C 1
ATOM 1288 O O . MET A 1 164 ? 11.943 10.826 14.520 1.00 82.31 164 MET A O 1
ATOM 1292 N N . ASP A 1 165 ? 12.570 8.959 15.584 1.00 84.69 165 ASP A N 1
ATOM 1293 C CA . ASP A 1 165 ? 13.732 8.732 14.724 1.00 84.69 165 ASP A CA 1
ATOM 1294 C C . ASP A 1 165 ? 13.321 8.295 13.309 1.00 84.69 165 ASP A C 1
ATOM 1296 O O . ASP A 1 165 ? 13.874 8.795 12.323 1.00 84.69 1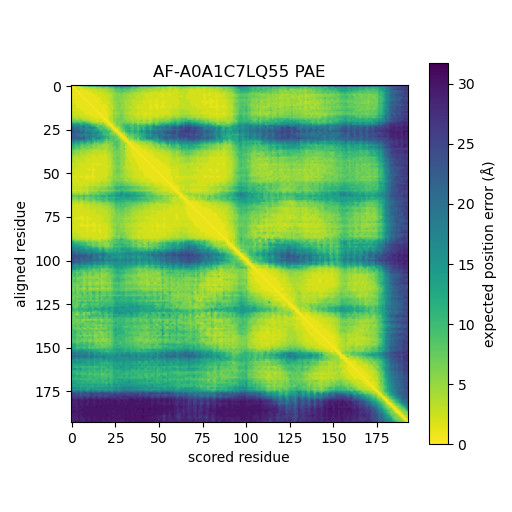65 ASP A O 1
ATOM 1300 N N . GLU A 1 166 ? 12.269 7.479 13.182 1.00 82.06 166 GLU A N 1
ATOM 1301 C CA . GLU A 1 166 ? 11.633 7.157 11.896 1.00 82.06 166 GLU A CA 1
ATOM 1302 C C . GLU A 1 166 ? 11.126 8.431 11.184 1.00 82.06 166 GLU A C 1
ATOM 1304 O O . GLU A 1 166 ? 11.358 8.620 9.982 1.00 82.06 166 GLU A O 1
ATOM 1309 N N . ALA A 1 167 ? 10.506 9.358 11.923 1.00 81.12 167 ALA A N 1
ATOM 1310 C CA . ALA A 1 167 ? 10.054 10.643 11.388 1.00 81.12 167 ALA A CA 1
ATOM 1311 C C . ALA A 1 167 ? 11.224 11.548 10.949 1.00 81.12 167 ALA A C 1
ATOM 1313 O O . ALA A 1 167 ? 11.179 12.153 9.871 1.00 81.12 167 ALA A O 1
ATOM 1314 N N . LYS A 1 168 ? 12.308 11.613 11.735 1.00 83.06 168 LYS A N 1
ATOM 1315 C CA . LYS A 1 168 ? 13.522 12.371 11.377 1.00 83.06 168 LYS A CA 1
ATOM 1316 C C . LYS A 1 168 ? 14.189 11.817 10.118 1.00 83.06 168 LYS A C 1
ATOM 1318 O O . LYS A 1 168 ? 14.617 12.602 9.274 1.00 83.06 168 LYS A O 1
ATOM 1323 N N . SER A 1 169 ? 14.234 10.494 9.957 1.00 81.06 169 SER A N 1
ATOM 1324 C CA . SER A 1 169 ? 14.769 9.838 8.756 1.00 81.06 169 SER A CA 1
ATOM 1325 C C . SER A 1 169 ? 14.000 10.231 7.483 1.00 81.06 169 SER A C 1
ATOM 1327 O O . SER A 1 169 ? 14.579 10.487 6.424 1.00 81.06 169 SER A O 1
ATOM 1329 N N . CYS A 1 170 ? 12.681 10.411 7.581 1.00 75.94 170 CYS A N 1
ATOM 1330 C CA . CYS A 1 170 ? 11.892 10.946 6.467 1.00 75.94 170 CYS A CA 1
ATOM 1331 C C . CYS A 1 170 ? 12.266 12.396 6.139 1.00 75.94 170 CYS A C 1
ATOM 1333 O O . CYS A 1 170 ? 12.385 12.772 4.970 1.00 75.94 170 CYS A O 1
ATOM 1335 N N . LEU A 1 171 ? 12.484 13.213 7.172 1.00 75.62 171 LEU A N 1
ATOM 1336 C CA . LEU A 1 171 ? 12.867 14.613 7.025 1.00 75.62 171 LEU A CA 1
ATOM 1337 C C . LEU A 1 171 ? 14.226 14.761 6.326 1.00 75.62 171 LEU A C 1
ATOM 1339 O O . LEU A 1 171 ? 14.388 15.652 5.492 1.00 75.62 171 LEU A O 1
ATOM 1343 N N . THR A 1 172 ? 15.197 13.895 6.629 1.00 76.00 172 THR A N 1
ATOM 1344 C CA . THR A 1 172 ? 16.512 13.884 5.966 1.00 76.00 172 THR A CA 1
ATOM 1345 C C . THR A 1 172 ? 16.408 13.399 4.518 1.00 76.00 172 THR A C 1
ATOM 1347 O O . THR A 1 172 ? 17.008 14.007 3.624 1.00 76.00 172 THR A O 1
ATOM 1350 N N . CYS A 1 173 ? 15.576 12.390 4.237 1.00 69.69 173 CYS A N 1
ATOM 1351 C CA . CYS A 1 173 ? 15.272 11.949 2.871 1.00 69.69 173 CYS A CA 1
ATOM 1352 C C . CYS A 1 173 ? 14.660 13.085 2.023 1.00 69.69 173 CYS A C 1
ATOM 1354 O O . CYS A 1 173 ? 15.066 13.310 0.877 1.00 69.69 173 CYS A O 1
ATOM 1356 N N . TRP A 1 174 ? 13.752 13.872 2.609 1.00 66.44 174 TRP A N 1
ATOM 1357 C CA . TRP A 1 174 ? 13.159 15.044 1.961 1.00 66.44 174 TRP A CA 1
ATOM 1358 C C . TRP A 1 174 ? 14.166 16.192 1.791 1.00 66.44 174 TRP A C 1
ATOM 1360 O O . TRP A 1 174 ? 14.316 16.742 0.699 1.00 66.44 174 TRP A O 1
ATOM 1370 N N . ARG A 1 175 ? 14.922 16.529 2.845 1.00 68.19 175 ARG A N 1
ATOM 1371 C CA . ARG A 1 175 ? 15.913 17.621 2.836 1.00 68.19 175 ARG A CA 1
ATOM 1372 C C . ARG A 1 175 ? 17.058 17.382 1.862 1.00 68.19 175 ARG A C 1
ATOM 1374 O O . ARG A 1 175 ? 17.450 18.323 1.184 1.00 68.19 175 ARG A O 1
ATOM 1381 N N . SER A 1 176 ? 17.543 16.151 1.737 1.00 62.53 176 SER A N 1
ATOM 1382 C CA . SER A 1 176 ? 18.593 15.798 0.770 1.00 62.53 176 SER A CA 1
ATOM 1383 C C . SER A 1 176 ? 18.142 15.956 -0.684 1.00 62.53 176 SER A C 1
ATOM 1385 O O . SER A 1 176 ? 18.970 16.161 -1.555 1.00 62.53 176 SER A O 1
ATOM 1387 N N . GLY A 1 177 ? 16.835 15.897 -0.977 1.00 53.75 177 GLY A N 1
ATOM 1388 C CA . GLY A 1 177 ? 16.311 16.232 -2.314 1.00 53.75 177 GLY A CA 1
ATOM 1389 C C . GLY A 1 177 ? 16.280 17.739 -2.554 1.00 53.75 177 GLY A C 1
ATOM 1390 O O . GLY A 1 177 ? 16.218 18.191 -3.690 1.00 53.75 177 GLY A O 1
ATOM 1391 N N . ARG A 1 178 ? 16.354 18.498 -1.452 1.00 52.16 178 ARG A N 1
ATOM 1392 C CA . ARG A 1 178 ? 16.316 19.956 -1.363 1.00 52.16 178 ARG A CA 1
ATOM 1393 C C . ARG A 1 178 ? 17.463 20.610 -2.161 1.00 52.16 178 ARG A C 1
ATOM 1395 O O . ARG A 1 178 ? 17.326 21.682 -2.733 1.00 52.16 178 ARG A O 1
ATOM 1402 N N . GLY A 1 179 ? 18.628 19.949 -2.096 1.00 47.22 179 GLY A N 1
ATOM 1403 C CA . GLY A 1 179 ? 19.953 20.487 -2.431 1.00 47.22 179 GLY A CA 1
ATOM 1404 C C . GLY A 1 179 ? 20.532 20.066 -3.782 1.00 47.22 179 GLY A C 1
ATOM 1405 O O . GLY A 1 179 ? 21.647 20.464 -4.092 1.00 47.22 179 GLY A O 1
ATOM 1406 N N . THR A 1 180 ? 19.810 19.288 -4.592 1.00 49.41 180 THR A N 1
ATOM 1407 C CA . THR A 1 180 ? 20.288 18.842 -5.921 1.00 49.41 180 THR A CA 1
ATOM 1408 C C . THR A 1 180 ? 19.489 19.448 -7.082 1.00 49.41 180 THR A C 1
ATOM 1410 O O . THR A 1 180 ? 19.695 19.071 -8.227 1.00 49.41 180 THR A O 1
ATOM 1413 N N . GLY A 1 181 ? 18.582 20.396 -6.810 1.00 45.03 181 GLY A N 1
ATOM 1414 C CA . GLY A 1 181 ? 17.650 20.932 -7.811 1.00 45.03 181 GLY A CA 1
ATOM 1415 C C . GLY A 1 181 ? 17.308 22.415 -7.678 1.00 45.03 181 GLY A C 1
ATOM 1416 O O . GLY A 1 181 ? 16.224 22.804 -8.087 1.00 45.03 181 GLY A O 1
ATOM 1417 N N . LEU A 1 182 ? 18.193 23.238 -7.105 1.00 42.69 182 LEU A N 1
ATOM 1418 C CA . LEU A 1 182 ? 18.125 24.707 -7.190 1.00 42.69 182 LEU A CA 1
ATOM 1419 C C . LEU A 1 182 ? 19.545 25.289 -7.277 1.00 42.69 182 LEU A C 1
ATOM 1421 O O . LEU A 1 182 ? 19.986 26.067 -6.439 1.00 42.69 182 LEU A O 1
ATOM 1425 N N . GLY A 1 183 ? 20.288 24.869 -8.294 1.00 41.25 183 GLY A N 1
ATOM 1426 C CA . GLY A 1 183 ? 21.556 25.476 -8.676 1.00 41.25 183 GLY A CA 1
ATOM 1427 C C . GLY A 1 183 ? 21.672 25.409 -10.191 1.00 41.25 183 GLY A C 1
ATOM 1428 O O . GLY A 1 183 ? 21.724 24.313 -10.729 1.00 41.25 183 GLY A O 1
ATOM 1429 N N . HIS A 1 184 ? 21.721 26.573 -10.842 1.00 39.88 184 HIS A N 1
ATOM 1430 C CA . HIS A 1 184 ? 21.812 26.791 -12.298 1.00 39.88 184 HIS A CA 1
ATOM 1431 C C . HIS A 1 184 ? 20.492 26.849 -13.083 1.00 39.88 184 HIS A C 1
ATOM 1433 O O . HIS A 1 184 ? 20.305 26.192 -14.098 1.00 39.88 184 HIS A O 1
ATOM 1439 N N . GLY A 1 185 ? 19.621 27.768 -12.671 1.00 33.34 185 GLY A N 1
ATOM 1440 C CA . GLY A 1 185 ? 18.776 28.529 -13.591 1.00 33.34 185 GLY A CA 1
ATOM 1441 C C . GLY A 1 185 ? 19.120 30.002 -13.422 1.00 33.34 185 GLY A C 1
ATOM 1442 O O . GLY A 1 185 ? 18.497 30.695 -12.627 1.00 33.34 185 GLY A O 1
ATOM 1443 N N . SER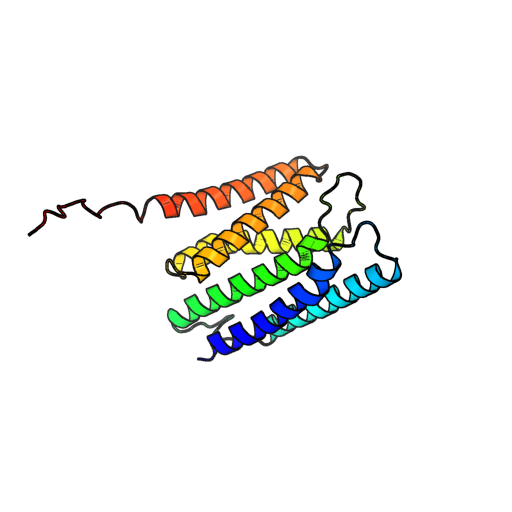 A 1 186 ? 20.192 30.448 -14.080 1.00 33.97 186 SER A N 1
ATOM 1444 C CA . SER A 1 186 ? 20.581 31.855 -14.116 1.00 33.97 186 SER A CA 1
ATOM 1445 C C . SER A 1 186 ? 19.396 32.676 -14.622 1.00 33.97 186 SER A C 1
ATOM 1447 O O . SER A 1 186 ? 18.941 32.490 -15.748 1.00 33.97 186 SER A O 1
ATOM 1449 N N . ALA A 1 187 ? 18.906 33.585 -13.783 1.00 36.94 187 ALA A N 1
ATOM 1450 C CA . ALA A 1 187 ? 18.118 34.719 -14.222 1.00 36.94 187 ALA A CA 1
ATOM 1451 C C . ALA A 1 187 ? 18.983 35.551 -15.186 1.00 36.94 187 ALA A C 1
ATOM 1453 O O . ALA A 1 187 ? 19.738 36.425 -14.766 1.00 36.94 187 ALA A O 1
ATOM 1454 N N . ARG A 1 188 ? 18.916 35.247 -16.485 1.00 35.28 188 ARG A N 1
ATOM 1455 C CA . ARG A 1 188 ? 19.381 36.130 -17.556 1.00 35.28 188 ARG A CA 1
ATOM 1456 C C . ARG A 1 188 ? 18.182 36.548 -18.396 1.00 35.28 188 ARG A C 1
ATOM 1458 O O . ARG A 1 188 ? 17.639 35.768 -19.166 1.00 35.28 188 ARG A O 1
ATOM 1465 N N . SER A 1 189 ? 17.793 37.800 -18.168 1.00 36.56 189 SER A N 1
ATOM 1466 C CA . SER A 1 189 ? 17.239 38.737 -19.148 1.00 36.56 189 SER A CA 1
ATOM 1467 C C . SER A 1 189 ? 16.124 38.225 -20.070 1.00 36.56 189 SER A C 1
ATOM 1469 O O . SER A 1 189 ? 16.359 37.910 -21.234 1.00 36.56 189 SER A O 1
ATOM 1471 N N . CYS A 1 190 ? 14.879 38.335 -19.604 1.00 31.98 190 CYS A N 1
ATOM 1472 C CA . CYS A 1 190 ? 13.804 38.796 -20.483 1.00 31.98 190 CYS A CA 1
ATOM 1473 C C . CYS A 1 190 ? 13.924 40.324 -20.616 1.00 31.98 190 CYS A C 1
ATOM 1475 O O . CYS A 1 190 ? 13.281 41.074 -19.885 1.00 31.98 190 CYS A O 1
ATOM 1477 N N . SER A 1 191 ? 14.779 40.785 -21.527 1.00 36.59 191 SER A N 1
ATOM 1478 C CA . SER A 1 191 ? 14.702 42.136 -22.089 1.00 36.59 191 SER A CA 1
ATOM 1479 C C . SER A 1 191 ? 13.994 42.038 -23.436 1.00 36.59 191 SER A C 1
ATOM 1481 O O . SER A 1 191 ? 14.437 41.320 -24.329 1.00 36.59 191 SER A O 1
ATOM 1483 N N . ARG A 1 192 ? 12.849 42.720 -23.497 1.00 38.78 192 ARG A N 1
ATOM 1484 C CA . ARG A 1 192 ? 11.934 42.877 -24.629 1.00 38.78 192 ARG A CA 1
ATOM 1485 C C . ARG A 1 192 ? 12.660 43.322 -25.906 1.00 38.78 192 ARG A C 1
ATOM 1487 O O . ARG A 1 192 ? 13.498 44.217 -25.838 1.00 38.78 192 ARG A O 1
ATOM 1494 N N . THR A 1 193 ? 12.272 42.734 -27.036 1.00 48.44 193 THR A N 1
ATOM 1495 C CA . THR A 1 193 ? 12.127 43.453 -28.314 1.00 48.44 193 THR A CA 1
ATOM 1496 C C . THR A 1 193 ? 10.921 44.374 -28.253 1.00 48.44 193 THR A C 1
ATOM 1498 O O . THR A 1 193 ? 9.902 43.920 -27.677 1.00 48.44 193 THR A O 1
#

Foldseek 3Di:
DVLVVLVVLLVVLLVLLCVLQVVCLVCVVPDDPVSVVVNVVSLVVSVVVLVVSVVPDDCCLPPDVPDLVSLLSSLLSVLSSLLSQLSSLVSQQPPDLPDDRPPVSLVSNLVSLLVLLVCLVVNVVRHPPDPSVVSSLVSNVSSLVSQCSVLVNDPDVVSVVVSVVSNVSSVVSVVVVVPPPPDDPDPDDPDDD

Solvent-accessible surface area (backbone atoms only — not comparable to full-atom values): 11026 Å² total; per-residue (Å²): 110,71,69,58,55,54,45,52,57,52,47,54,52,43,52,47,46,49,58,59,53,55,61,49,58,81,44,60,97,75,54,54,72,67,58,52,53,50,46,50,53,52,48,54,54,50,51,51,51,52,51,47,53,61,72,69,50,57,54,50,52,74,80,55,52,88,44,72,71,33,45,28,46,24,43,51,51,51,48,51,52,54,41,46,52,40,62,63,30,52,79,45,50,62,87,52,94,87,46,83,71,46,66,68,46,37,52,52,31,43,53,48,24,52,51,50,56,71,41,45,69,60,41,63,75,55,43,65,98,44,71,69,45,54,54,42,52,55,41,42,54,52,22,43,51,50,35,51,53,49,27,77,70,45,89,48,68,67,60,31,54,52,35,51,52,57,43,50,53,51,51,49,62,54,51,64,60,61,76,80,75,81,81,87,80,79,92,71,77,94,71,82,130

Sequence (193 aa):
MRGYVELISLYKIAGQVLRQVYALDKCKDNLELEKCTELQRAVDSLDKSLTKWCDDLPSIFKSNPITEKQVTMAAVLCSHYYSILTTLRRNFLPVRRDQPIAPRSTANAVSTARACIRLAPSIKAVVPPNHHLAFFIQNLFSSVLIILLYAMHATDPTASHTAMDEAKSCLTCWRSGRGTGLGHGSARSCSRT

pLDDT: mean 76.56, std 14.92, range [31.98, 96.19]